Protein AF-A0A965X5H6-F1 (afdb_monomer)

Structure (mmCIF, N/CA/C/O backbone):
data_AF-A0A965X5H6-F1
#
_entry.id   AF-A0A965X5H6-F1
#
loop_
_atom_site.group_PDB
_atom_site.id
_atom_site.type_symbol
_atom_site.label_atom_id
_atom_site.label_alt_id
_atom_site.label_comp_id
_atom_site.label_asym_id
_atom_site.label_entity_id
_atom_site.label_seq_id
_atom_site.pdbx_PDB_ins_code
_atom_site.Cartn_x
_atom_site.Cartn_y
_atom_site.Cartn_z
_atom_site.occupancy
_atom_site.B_iso_or_equiv
_atom_site.auth_seq_id
_atom_site.auth_comp_id
_atom_site.auth_asym_id
_atom_site.auth_atom_id
_atom_site.pdbx_PDB_model_num
ATOM 1 N N . ARG A 1 1 ? -0.755 -7.354 14.020 1.00 75.19 1 ARG A N 1
ATOM 2 C CA . ARG A 1 1 ? 0.176 -8.403 14.521 1.00 75.19 1 ARG A CA 1
ATOM 3 C C . ARG A 1 1 ? -0.535 -9.669 15.012 1.00 75.19 1 ARG A C 1
ATOM 5 O O . ARG A 1 1 ? -0.411 -10.676 14.339 1.00 75.19 1 ARG A O 1
ATOM 12 N N . LEU A 1 2 ? -1.296 -9.655 16.114 1.00 82.50 2 LEU A N 1
ATOM 13 C CA . LEU A 1 2 ? -1.833 -10.889 16.740 1.00 82.50 2 LEU A CA 1
ATOM 14 C C . LEU A 1 2 ? -3.210 -11.359 16.226 1.00 82.50 2 LEU A C 1
ATOM 16 O O . LEU A 1 2 ? -3.741 -12.361 16.688 1.00 82.50 2 LEU A O 1
ATOM 20 N N . ILE A 1 3 ? -3.798 -10.635 15.277 1.00 83.81 3 ILE A N 1
ATOM 21 C CA . ILE A 1 3 ? -5.195 -10.818 14.859 1.00 83.81 3 ILE A CA 1
ATOM 22 C C . ILE A 1 3 ? -5.426 -12.023 13.934 1.00 83.81 3 ILE A C 1
ATOM 24 O O . ILE A 1 3 ? -6.524 -12.572 13.908 1.00 83.81 3 ILE A O 1
ATOM 28 N N . ARG A 1 4 ? -4.387 -12.487 13.221 1.00 82.44 4 ARG A N 1
ATOM 29 C CA . ARG A 1 4 ? -4.519 -13.557 12.217 1.00 82.44 4 ARG A CA 1
ATOM 30 C C . ARG A 1 4 ? -4.977 -14.881 12.834 1.00 82.44 4 ARG A C 1
ATOM 32 O O . ARG A 1 4 ? -5.874 -15.518 12.300 1.00 82.44 4 ARG A O 1
ATOM 39 N N . SER A 1 5 ? -4.415 -15.267 13.981 1.00 84.38 5 SER A N 1
ATOM 40 C CA . SER A 1 5 ? -4.806 -16.491 14.702 1.00 84.38 5 SER A CA 1
ATOM 41 C C . SER A 1 5 ? -6.191 -16.405 15.349 1.00 84.38 5 SER A C 1
ATOM 43 O O . SER A 1 5 ? -6.718 -17.414 15.805 1.00 84.38 5 SER A O 1
ATOM 45 N N . LYS A 1 6 ? -6.783 -15.207 15.396 1.00 88.25 6 LYS A N 1
ATOM 46 C CA . LYS A 1 6 ? -8.136 -14.957 15.901 1.00 88.25 6 LYS A CA 1
ATOM 47 C C . LYS A 1 6 ? -9.171 -14.831 14.781 1.00 88.25 6 LYS A C 1
ATOM 49 O O . LYS A 1 6 ? -10.319 -14.528 15.072 1.00 88.25 6 LYS A O 1
ATOM 54 N N . GLY A 1 7 ? -8.773 -15.037 13.521 1.00 86.69 7 GLY A N 1
ATOM 55 C CA . GLY A 1 7 ? -9.670 -14.911 12.370 1.00 86.69 7 GLY A CA 1
ATOM 56 C C . GLY A 1 7 ? -10.119 -13.475 12.091 1.00 86.69 7 GLY A C 1
ATOM 57 O O . GLY A 1 7 ? -11.127 -13.271 11.426 1.00 86.69 7 GLY A O 1
ATOM 58 N N . VAL A 1 8 ? -9.394 -12.473 12.597 1.00 88.50 8 VAL A N 1
ATOM 59 C CA . VAL A 1 8 ? -9.746 -11.058 12.425 1.00 88.50 8 VAL A CA 1
ATOM 60 C C . VAL A 1 8 ? -8.920 -10.453 11.289 1.00 88.50 8 VAL A C 1
ATOM 62 O O . VAL A 1 8 ? -7.686 -10.497 11.312 1.00 88.50 8 VAL A O 1
ATOM 65 N N . GLY A 1 9 ? -9.612 -9.873 10.306 1.00 88.88 9 GLY A N 1
ATOM 66 C CA . GLY A 1 9 ? -9.035 -9.118 9.193 1.00 88.88 9 GLY A CA 1
ATOM 67 C C . GLY A 1 9 ? -9.189 -7.610 9.390 1.00 88.88 9 GLY A C 1
ATOM 68 O O . GLY A 1 9 ? -10.187 -7.150 9.936 1.00 88.88 9 GLY A O 1
ATOM 69 N N . VAL A 1 10 ? -8.194 -6.840 8.946 1.00 89.50 10 VAL A N 1
ATOM 70 C CA . VAL A 1 10 ? -8.230 -5.370 8.957 1.00 89.50 10 VAL A CA 1
ATOM 71 C C . VAL A 1 10 ? -7.917 -4.874 7.554 1.00 89.50 10 VAL A C 1
ATOM 73 O O . VAL A 1 10 ? -6.954 -5.331 6.937 1.00 89.50 10 VAL A O 1
ATOM 76 N N . TYR A 1 11 ? -8.725 -3.932 7.076 1.00 92.06 11 TYR A N 1
ATOM 77 C CA . TYR A 1 11 ? -8.609 -3.329 5.755 1.00 92.06 11 TYR A CA 1
ATOM 78 C C . TYR A 1 11 ? -8.383 -1.831 5.925 1.00 92.06 11 TYR A C 1
ATOM 80 O O . TYR A 1 11 ? -9.153 -1.163 6.612 1.00 92.06 11 TYR A O 1
ATOM 88 N N . PHE A 1 12 ? -7.327 -1.315 5.304 1.00 92.12 12 PHE A N 1
ATOM 89 C CA . PHE A 1 12 ? -7.058 0.117 5.247 1.00 92.12 12 PHE A CA 1
ATOM 90 C C . PHE A 1 12 ? -7.406 0.619 3.852 1.00 92.12 12 PHE A C 1
ATOM 92 O O . PHE A 1 12 ? -6.905 0.087 2.862 1.00 92.12 12 PHE A O 1
ATOM 99 N N . ILE A 1 13 ? -8.272 1.627 3.790 1.00 92.56 13 ILE A N 1
ATOM 100 C CA . ILE A 1 13 ? -8.726 2.246 2.546 1.00 92.56 13 ILE A CA 1
ATOM 101 C C . ILE A 1 13 ? -8.364 3.725 2.644 1.00 92.56 13 ILE A C 1
ATOM 103 O O . ILE A 1 13 ? -8.915 4.445 3.473 1.00 92.56 13 ILE A O 1
ATOM 107 N N . THR A 1 14 ? -7.403 4.158 1.833 1.00 90.56 14 THR A N 1
ATOM 108 C CA . THR A 1 14 ? -6.934 5.546 1.775 1.00 90.56 14 THR A CA 1
ATOM 109 C C . THR A 1 14 ? -6.621 5.938 0.331 1.00 90.56 14 THR A C 1
ATOM 111 O O . THR A 1 14 ? -6.316 5.084 -0.501 1.00 90.56 14 TH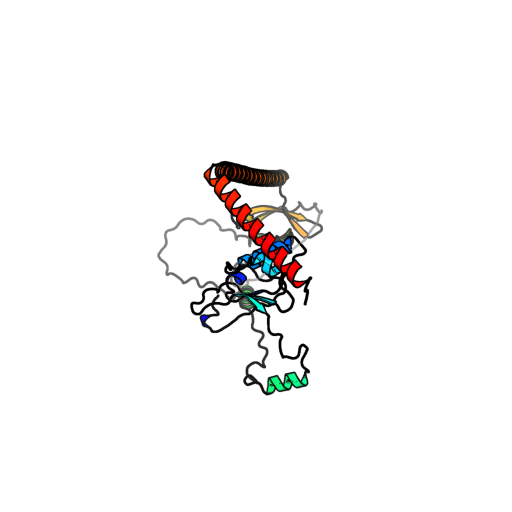R A O 1
ATOM 114 N N . GLN A 1 15 ? -6.698 7.239 0.050 1.00 86.69 15 GLN A N 1
ATOM 115 C CA . GLN A 1 15 ? -6.225 7.842 -1.193 1.00 86.69 15 GLN A CA 1
ATOM 116 C C . GLN A 1 15 ? -4.706 8.052 -1.201 1.00 86.69 15 GLN A C 1
ATOM 118 O O . GLN A 1 15 ? -4.100 8.067 -2.271 1.00 86.69 15 GLN A O 1
ATOM 123 N N . ASN A 1 16 ? -4.083 8.213 -0.028 1.00 83.44 16 ASN A N 1
ATOM 124 C CA . ASN A 1 16 ? -2.657 8.479 0.096 1.00 83.44 16 ASN A CA 1
ATOM 125 C C . ASN A 1 16 ? -1.957 7.339 0.854 1.00 83.44 16 ASN A C 1
ATOM 127 O O . ASN A 1 16 ? -2.228 7.131 2.039 1.00 83.44 16 ASN A O 1
ATOM 131 N N . PRO A 1 17 ? -1.006 6.620 0.230 1.00 78.81 17 PRO A N 1
ATOM 132 C CA . PRO A 1 17 ? -0.275 5.553 0.913 1.00 78.81 17 PRO A CA 1
ATOM 133 C C . PRO A 1 17 ? 0.532 6.047 2.126 1.00 78.81 17 PRO A C 1
ATOM 135 O O . PRO A 1 17 ? 0.837 5.245 3.006 1.00 78.81 17 PRO A O 1
ATOM 138 N N . ALA A 1 18 ? 0.855 7.344 2.205 1.00 82.00 18 ALA A N 1
ATOM 139 C CA . ALA A 1 18 ? 1.563 7.933 3.343 1.00 82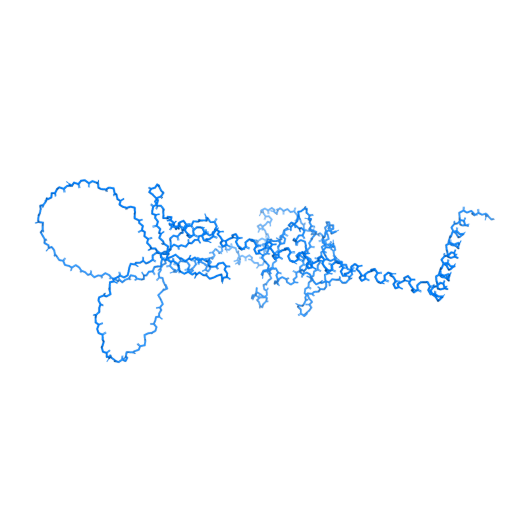.00 18 ALA A CA 1
ATOM 140 C C . ALA A 1 18 ? 0.718 8.014 4.629 1.00 82.00 18 ALA A C 1
ATOM 142 O O . ALA A 1 18 ? 1.288 8.151 5.711 1.00 82.00 18 ALA A O 1
ATOM 143 N N . ASP A 1 19 ? -0.610 7.882 4.539 1.00 86.88 19 ASP A N 1
ATOM 144 C CA . ASP A 1 19 ? -1.496 7.902 5.711 1.00 86.88 19 ASP A CA 1
ATOM 145 C C . ASP A 1 19 ? -1.318 6.657 6.592 1.00 86.88 19 ASP A C 1
ATOM 147 O O . ASP A 1 19 ? -1.697 6.646 7.764 1.00 86.88 19 ASP A O 1
ATOM 151 N N . ILE A 1 20 ? -0.744 5.585 6.037 1.00 87.19 20 ILE A N 1
ATOM 152 C CA . ILE A 1 20 ? -0.503 4.334 6.748 1.00 87.19 20 ILE A CA 1
ATOM 153 C C . ILE A 1 20 ? 0.970 4.291 7.175 1.00 87.19 20 ILE A C 1
ATOM 155 O O . ILE A 1 20 ? 1.859 4.223 6.322 1.00 87.19 20 ILE A O 1
ATOM 159 N N . PRO A 1 21 ? 1.267 4.239 8.487 1.00 87.19 21 PRO A N 1
ATOM 160 C CA . PRO A 1 21 ? 2.634 4.096 8.971 1.00 87.19 21 PRO A CA 1
ATOM 161 C C . PRO A 1 21 ? 3.336 2.873 8.369 1.00 87.19 21 PRO A C 1
ATOM 163 O O . PRO A 1 21 ? 2.764 1.781 8.310 1.00 87.19 21 PRO A O 1
ATOM 166 N N . MET A 1 22 ? 4.617 3.013 8.009 1.00 82.94 22 MET A N 1
ATOM 167 C CA . MET A 1 22 ? 5.413 1.928 7.408 1.00 82.94 22 MET A CA 1
ATOM 168 C C . MET A 1 22 ? 5.412 0.640 8.245 1.00 82.94 22 MET A C 1
ATOM 170 O O . MET A 1 22 ? 5.399 -0.463 7.700 1.00 82.94 22 MET A O 1
ATOM 174 N N . THR A 1 23 ? 5.378 0.765 9.575 1.00 87.38 23 THR A N 1
ATOM 175 C CA . THR A 1 23 ? 5.335 -0.373 10.508 1.00 87.38 23 THR A CA 1
ATOM 176 C C . THR A 1 23 ? 4.059 -1.204 10.392 1.00 87.38 23 THR A C 1
ATOM 178 O O . THR A 1 23 ? 4.085 -2.385 10.745 1.00 87.38 23 THR A O 1
ATOM 181 N N . ILE A 1 24 ? 2.966 -0.602 9.912 1.00 88.69 24 ILE A N 1
ATOM 182 C CA . ILE A 1 24 ? 1.688 -1.254 9.616 1.00 88.69 24 ILE A CA 1
ATOM 183 C C . ILE A 1 24 ? 1.679 -1.715 8.160 1.00 88.69 24 ILE A C 1
ATOM 185 O O . ILE A 1 24 ? 1.356 -2.871 7.901 1.00 88.69 24 ILE A O 1
ATOM 189 N N . LEU A 1 25 ? 2.100 -0.859 7.224 1.00 83.69 25 LEU A N 1
ATOM 190 C CA . LEU A 1 25 ? 2.113 -1.150 5.787 1.00 83.69 25 LEU A CA 1
ATOM 191 C C . LEU A 1 25 ? 2.968 -2.382 5.441 1.00 83.69 25 LEU A C 1
ATOM 193 O O . LEU A 1 25 ? 2.583 -3.191 4.594 1.00 83.69 25 LEU A O 1
ATOM 197 N N . GLY A 1 26 ? 4.077 -2.586 6.158 1.00 82.62 26 GLY A N 1
ATOM 198 C CA . GLY A 1 26 ? 4.909 -3.788 6.054 1.00 82.62 26 GLY A CA 1
ATOM 199 C C . GLY A 1 26 ? 4.239 -5.080 6.545 1.00 82.62 26 GLY A C 1
ATOM 200 O O . GLY A 1 26 ? 4.749 -6.162 6.283 1.00 82.62 26 GLY A O 1
ATOM 201 N N . GLN A 1 27 ? 3.101 -4.998 7.242 1.00 86.06 27 GLN A N 1
ATOM 202 C CA . GLN A 1 27 ? 2.331 -6.166 7.703 1.00 86.06 27 GLN A CA 1
ATOM 203 C C . GLN A 1 27 ? 1.152 -6.508 6.798 1.00 86.06 27 GLN A C 1
ATOM 205 O O . GLN A 1 27 ? 0.528 -7.555 6.977 1.00 86.06 27 GLN A O 1
ATOM 210 N N . LEU A 1 28 ? 0.813 -5.619 5.865 1.00 87.12 28 LEU A N 1
ATOM 211 C CA . LEU A 1 28 ? -0.282 -5.823 4.929 1.00 87.12 28 LEU A CA 1
ATOM 212 C C . LEU A 1 28 ? 0.214 -6.720 3.795 1.00 87.12 28 LEU A C 1
ATOM 214 O O . LEU A 1 28 ? 0.924 -6.267 2.900 1.00 87.12 28 LEU A O 1
ATOM 218 N N . GLY A 1 29 ? -0.132 -8.006 3.871 1.00 84.88 29 GLY A N 1
ATOM 219 C CA . GLY A 1 29 ? 0.253 -8.997 2.862 1.00 84.88 29 GLY A CA 1
ATOM 220 C C . GLY A 1 29 ? -0.578 -8.928 1.578 1.00 84.88 29 GLY A C 1
ATOM 221 O O . GLY A 1 29 ? -0.073 -9.226 0.502 1.00 84.88 29 GLY A O 1
ATOM 222 N N . ASN A 1 30 ? -1.834 -8.498 1.694 1.00 91.69 30 ASN A N 1
ATOM 223 C CA . ASN A 1 30 ? -2.747 -8.306 0.573 1.00 91.69 30 ASN A CA 1
ATOM 224 C C . ASN A 1 30 ? -2.793 -6.827 0.204 1.00 91.69 30 ASN A C 1
ATOM 226 O O . ASN A 1 30 ? -2.991 -5.984 1.083 1.00 91.69 30 ASN A O 1
ATOM 230 N N . ARG A 1 31 ? -2.630 -6.513 -1.082 1.00 91.94 31 ARG A N 1
ATOM 231 C CA . ARG A 1 31 ? -2.606 -5.136 -1.574 1.00 91.94 31 ARG A CA 1
ATOM 232 C C . ARG A 1 31 ? -3.369 -4.987 -2.878 1.00 91.94 31 ARG A C 1
ATOM 234 O O . ARG A 1 31 ? -3.222 -5.794 -3.794 1.00 91.94 31 ARG A O 1
ATOM 241 N N . VAL A 1 32 ? -4.130 -3.901 -2.939 1.00 94.12 32 VAL A N 1
ATOM 242 C CA . VAL A 1 32 ? -4.827 -3.414 -4.128 1.00 94.12 32 VAL A CA 1
ATOM 243 C C . VAL A 1 32 ? -4.474 -1.939 -4.256 1.00 94.12 32 VAL A C 1
ATOM 245 O O . VAL A 1 32 ? -4.899 -1.128 -3.438 1.00 94.12 32 VAL A O 1
ATOM 248 N N . GLN A 1 33 ? -3.639 -1.607 -5.236 1.00 93.44 33 GLN A N 1
ATOM 249 C CA . GLN A 1 33 ? -3.180 -0.247 -5.483 1.00 93.44 33 GLN A CA 1
ATOM 250 C C . GLN A 1 33 ? -3.828 0.278 -6.755 1.00 93.44 33 GLN A C 1
ATOM 252 O O . GLN A 1 33 ? -3.526 -0.175 -7.858 1.00 93.44 33 GLN A O 1
ATOM 257 N N . HIS A 1 34 ? -4.707 1.257 -6.591 1.00 93.81 34 HIS A N 1
ATOM 258 C CA . HIS A 1 34 ? -5.233 2.025 -7.709 1.00 93.81 34 HIS A CA 1
ATOM 259 C C . HIS A 1 34 ? -4.215 3.048 -8.208 1.00 93.81 34 HIS A C 1
ATOM 261 O O . HIS A 1 34 ? -3.163 3.269 -7.600 1.00 93.81 34 HIS A O 1
ATOM 267 N N . ALA A 1 35 ? -4.557 3.679 -9.326 1.00 92.06 35 ALA A N 1
ATOM 268 C CA . ALA A 1 35 ? -3.777 4.741 -9.927 1.00 92.06 35 ALA A CA 1
ATOM 269 C C . ALA A 1 35 ? -3.396 5.831 -8.912 1.00 92.06 35 ALA A C 1
ATOM 271 O O . ALA A 1 35 ? -4.264 6.422 -8.269 1.00 92.06 35 ALA A O 1
ATOM 272 N N . LEU A 1 36 ? -2.100 6.131 -8.822 1.00 89.75 36 LEU A N 1
ATOM 273 C CA . LEU A 1 36 ? -1.594 7.291 -8.094 1.00 89.75 36 LEU A CA 1
ATOM 274 C C . LEU A 1 36 ? -1.163 8.349 -9.102 1.00 89.75 36 LEU A C 1
ATOM 276 O O . LEU A 1 36 ? -0.486 8.058 -10.090 1.00 89.75 36 LEU A O 1
ATOM 280 N N . ARG A 1 37 ? -1.568 9.592 -8.855 1.00 87.56 37 ARG A N 1
ATOM 281 C CA . ARG A 1 37 ? -1.170 10.734 -9.675 1.00 87.56 37 ARG A CA 1
ATOM 282 C C . ARG A 1 37 ? -0.044 11.463 -8.963 1.00 87.56 37 ARG A C 1
ATOM 284 O O . ARG A 1 37 ? -0.241 11.967 -7.864 1.00 87.56 37 ARG A O 1
ATOM 291 N N . ALA A 1 38 ? 1.127 11.491 -9.589 1.00 86.31 38 ALA A N 1
ATOM 292 C CA . ALA A 1 38 ? 2.290 12.168 -9.044 1.00 86.31 38 ALA A CA 1
ATOM 293 C C . ALA A 1 38 ? 2.474 13.536 -9.703 1.00 86.31 38 ALA A C 1
ATOM 295 O O . ALA A 1 38 ? 2.957 13.618 -10.831 1.00 86.31 38 ALA A O 1
ATOM 296 N N . TYR A 1 39 ? 2.096 14.604 -8.998 1.00 86.19 39 TYR A N 1
ATOM 297 C CA . TYR A 1 39 ? 2.280 15.983 -9.469 1.00 86.19 39 TYR A CA 1
ATOM 298 C C . TYR A 1 39 ? 3.448 16.674 -8.766 1.00 86.19 39 TYR A C 1
ATOM 300 O O . TYR A 1 39 ? 4.091 17.550 -9.341 1.00 86.19 39 TYR A O 1
ATOM 308 N N . THR A 1 40 ? 3.749 16.262 -7.534 1.00 89.81 40 THR A N 1
ATOM 309 C CA . THR A 1 40 ? 4.835 16.819 -6.727 1.00 89.81 40 THR A CA 1
ATOM 310 C C . THR A 1 40 ? 5.986 15.819 -6.550 1.00 89.81 40 THR A C 1
ATOM 312 O O . THR A 1 40 ? 5.795 14.607 -6.683 1.00 89.81 40 THR A O 1
ATOM 315 N N . PRO A 1 41 ? 7.199 16.281 -6.185 1.00 88.88 41 PRO A N 1
ATOM 316 C CA . PRO A 1 41 ? 8.305 15.385 -5.840 1.00 88.88 41 PRO A CA 1
ATOM 317 C C . PRO A 1 41 ? 7.995 14.458 -4.656 1.00 88.88 41 PRO A C 1
ATOM 319 O O . PRO A 1 41 ? 8.571 13.376 -4.548 1.00 88.88 41 PRO A O 1
ATOM 322 N N . LEU A 1 42 ? 7.106 14.879 -3.749 1.00 86.62 42 LEU A N 1
ATOM 323 C CA . LEU A 1 42 ? 6.660 14.051 -2.633 1.00 86.62 42 LEU A CA 1
ATOM 324 C C . LEU A 1 42 ? 5.787 12.899 -3.138 1.00 86.62 42 LEU A C 1
ATOM 326 O O . LEU A 1 42 ? 6.015 11.756 -2.747 1.00 86.62 42 LEU A O 1
ATOM 330 N N . ASP A 1 43 ? 4.877 13.172 -4.072 1.00 87.56 43 ASP A N 1
ATOM 331 C CA . ASP A 1 43 ? 4.029 12.140 -4.674 1.00 87.56 43 ASP A CA 1
ATOM 332 C C . ASP A 1 43 ? 4.852 11.139 -5.489 1.00 87.56 43 ASP A C 1
ATOM 334 O O . ASP A 1 43 ? 4.604 9.941 -5.424 1.00 87.56 43 ASP A O 1
ATOM 338 N N . GLN A 1 44 ? 5.879 11.600 -6.212 1.00 89.19 44 GLN A N 1
ATOM 339 C CA . GLN A 1 44 ? 6.795 10.706 -6.934 1.00 89.19 44 GLN A CA 1
ATOM 340 C C . GLN A 1 44 ? 7.504 9.741 -5.977 1.00 89.19 44 GLN A C 1
ATOM 342 O O . GLN A 1 44 ? 7.593 8.542 -6.242 1.00 89.19 44 GLN A O 1
ATOM 347 N N . LYS A 1 45 ? 7.956 10.237 -4.817 1.00 88.44 45 LYS A N 1
ATOM 348 C CA . LYS A 1 45 ? 8.515 9.377 -3.766 1.00 88.44 45 LYS A CA 1
ATOM 349 C C . LYS A 1 45 ? 7.470 8.403 -3.228 1.00 88.44 45 LYS A C 1
ATOM 351 O O . LYS A 1 45 ? 7.800 7.241 -3.019 1.00 88.44 45 LYS A O 1
ATOM 356 N N . ALA A 1 46 ? 6.231 8.847 -3.029 1.00 86.06 46 ALA A N 1
ATOM 357 C CA . ALA A 1 46 ? 5.148 7.990 -2.559 1.00 86.06 46 ALA A CA 1
ATOM 358 C C . ALA A 1 46 ? 4.833 6.862 -3.558 1.00 86.06 46 ALA A C 1
ATOM 360 O O . ALA A 1 46 ? 4.718 5.709 -3.147 1.00 86.06 46 ALA A O 1
ATOM 361 N N . VAL A 1 47 ? 4.782 7.166 -4.860 1.00 89.62 47 VAL A N 1
ATOM 362 C CA . VAL A 1 47 ? 4.620 6.170 -5.934 1.00 89.62 47 VAL A CA 1
ATOM 363 C C . VAL A 1 47 ? 5.754 5.152 -5.902 1.00 89.62 47 VAL A C 1
ATOM 365 O O . VAL A 1 47 ? 5.495 3.950 -5.894 1.00 89.62 47 VAL A O 1
ATOM 368 N N . LYS A 1 48 ? 7.001 5.617 -5.803 1.00 89.56 48 LYS A N 1
ATOM 369 C CA . LYS A 1 48 ? 8.174 4.742 -5.733 1.00 89.56 48 LYS A CA 1
ATOM 370 C C . LYS A 1 48 ? 8.153 3.829 -4.509 1.00 89.56 48 LYS A C 1
ATOM 372 O O . LYS A 1 48 ? 8.394 2.630 -4.625 1.00 89.56 48 LYS A O 1
ATOM 377 N N . VAL A 1 49 ? 7.831 4.374 -3.337 1.00 87.56 49 VAL A N 1
ATOM 378 C CA . VAL A 1 49 ? 7.702 3.589 -2.101 1.00 87.56 49 VAL A CA 1
ATOM 379 C C . VAL A 1 49 ? 6.584 2.557 -2.240 1.00 87.56 49 VAL A C 1
ATOM 381 O O . VAL A 1 49 ? 6.797 1.394 -1.909 1.00 87.56 49 VAL A O 1
ATOM 384 N N . ALA A 1 50 ? 5.423 2.939 -2.779 1.00 87.44 50 ALA A N 1
ATOM 385 C CA . ALA A 1 50 ? 4.317 2.015 -3.015 1.00 87.44 50 ALA A CA 1
ATOM 386 C C . ALA A 1 50 ? 4.721 0.882 -3.975 1.00 87.44 50 ALA A C 1
ATOM 388 O O . ALA A 1 50 ? 4.496 -0.288 -3.660 1.00 87.44 50 ALA A O 1
ATOM 389 N N . ALA A 1 51 ? 5.387 1.208 -5.087 1.00 89.94 51 ALA A N 1
ATOM 390 C CA . ALA A 1 51 ? 5.887 0.242 -6.065 1.00 89.94 51 ALA A CA 1
ATOM 391 C C . ALA A 1 51 ? 6.857 -0.770 -5.440 1.00 89.94 51 ALA A C 1
ATOM 393 O O . ALA A 1 51 ? 6.693 -1.974 -5.618 1.00 89.94 51 ALA A O 1
ATOM 394 N N . GLN A 1 52 ? 7.815 -0.297 -4.639 1.00 88.69 52 GLN A N 1
ATOM 395 C CA . GLN A 1 52 ? 8.813 -1.140 -3.967 1.00 88.69 52 GLN A CA 1
ATOM 396 C C . GLN A 1 52 ? 8.217 -2.112 -2.952 1.00 88.69 52 GLN A C 1
ATOM 398 O O . GLN A 1 52 ? 8.867 -3.081 -2.562 1.00 88.69 52 GLN A O 1
ATOM 403 N N . THR A 1 53 ? 6.991 -1.864 -2.496 1.00 86.50 53 THR A N 1
ATOM 404 C CA . THR A 1 53 ? 6.342 -2.775 -1.559 1.00 86.50 53 THR A CA 1
ATOM 405 C C . THR A 1 53 ? 5.840 -4.041 -2.255 1.00 86.50 53 THR A C 1
ATOM 407 O O . THR A 1 53 ? 5.689 -5.075 -1.600 1.00 86.50 53 THR A O 1
ATOM 410 N N . PHE A 1 54 ? 5.593 -3.992 -3.565 1.00 89.56 54 PHE A N 1
ATOM 411 C CA . PHE A 1 54 ? 5.139 -5.137 -4.341 1.00 89.56 54 PHE A CA 1
ATOM 412 C C . PHE A 1 54 ? 6.269 -6.114 -4.650 1.00 89.56 54 PHE A C 1
ATOM 414 O O . PHE A 1 54 ? 7.435 -5.750 -4.798 1.00 89.56 54 PHE A O 1
ATOM 421 N N . ARG A 1 55 ? 5.903 -7.386 -4.819 1.00 89.81 55 ARG A N 1
ATOM 422 C CA . ARG A 1 55 ? 6.813 -8.360 -5.409 1.00 89.81 55 ARG A CA 1
ATOM 423 C C . ARG A 1 55 ? 6.978 -8.039 -6.893 1.00 89.81 55 ARG A C 1
ATOM 425 O O . ARG A 1 55 ? 5.988 -8.038 -7.623 1.00 89.81 55 ARG A O 1
ATOM 432 N N . ALA A 1 56 ? 8.219 -7.804 -7.311 1.00 90.38 56 ALA A N 1
ATOM 433 C CA . ALA A 1 56 ? 8.558 -7.428 -8.679 1.00 90.38 56 ALA A CA 1
ATOM 434 C C . ALA A 1 56 ? 7.993 -8.413 -9.715 1.00 90.38 56 ALA A C 1
ATOM 436 O O . ALA A 1 56 ? 8.044 -9.633 -9.522 1.00 90.38 56 ALA A O 1
ATOM 437 N N . ASN A 1 57 ? 7.485 -7.869 -10.820 1.00 92.38 57 ASN A N 1
ATOM 438 C CA . ASN A 1 57 ? 7.026 -8.632 -11.972 1.00 92.38 57 ASN A CA 1
ATOM 439 C C . ASN A 1 57 ? 8.028 -8.465 -13.129 1.00 92.38 57 ASN A C 1
ATOM 441 O O . ASN A 1 57 ? 8.317 -7.334 -13.502 1.00 92.38 57 ASN A O 1
ATOM 445 N N . PRO A 1 58 ? 8.558 -9.549 -13.725 1.00 91.62 58 PRO A N 1
ATOM 446 C CA . PRO A 1 58 ? 9.460 -9.440 -14.874 1.00 91.62 58 PRO A CA 1
ATOM 447 C C . PRO A 1 58 ? 8.784 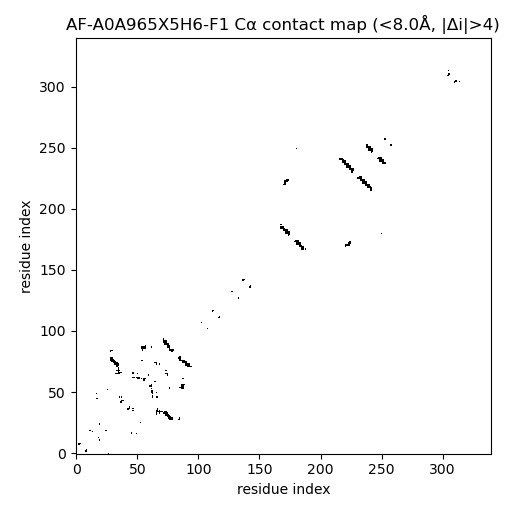-8.917 -16.154 1.00 91.62 58 PRO A C 1
ATOM 449 O O . PRO A 1 58 ? 9.479 -8.514 -17.080 1.00 91.62 58 PRO A O 1
ATOM 452 N N . ALA A 1 59 ? 7.451 -8.944 -16.239 1.00 92.56 59 ALA A N 1
ATOM 453 C CA . ALA A 1 59 ? 6.710 -8.529 -17.427 1.00 92.56 59 ALA A CA 1
ATOM 454 C C . ALA A 1 59 ? 6.539 -7.006 -17.553 1.00 92.56 59 ALA A C 1
ATOM 456 O O . ALA A 1 59 ? 6.294 -6.525 -18.658 1.00 92.56 59 ALA A O 1
ATOM 457 N N . PHE A 1 60 ? 6.624 -6.250 -16.453 1.00 93.88 60 PHE A N 1
ATOM 458 C CA . PHE A 1 60 ? 6.463 -4.794 -16.468 1.00 93.88 60 PHE A CA 1
ATOM 459 C C . PHE A 1 60 ? 7.085 -4.128 -15.238 1.00 93.88 60 PHE A C 1
ATOM 461 O O . PHE A 1 60 ? 7.149 -4.720 -14.159 1.00 93.88 60 PHE A O 1
ATOM 468 N N . ASP A 1 61 ? 7.468 -2.859 -15.383 1.00 93.94 61 ASP A N 1
ATOM 469 C CA . ASP A 1 61 ? 7.906 -2.046 -14.253 1.00 93.94 61 ASP A CA 1
ATOM 470 C C . ASP A 1 61 ? 6.710 -1.582 -13.406 1.00 93.94 61 ASP A C 1
ATOM 472 O O . ASP A 1 61 ? 5.726 -1.037 -13.909 1.00 93.94 61 ASP A O 1
ATOM 476 N N . THR A 1 62 ? 6.781 -1.833 -12.099 1.00 93.81 62 THR A N 1
ATOM 477 C CA . THR A 1 62 ? 5.673 -1.550 -11.174 1.00 93.81 62 THR A CA 1
ATOM 478 C C . THR A 1 62 ? 5.503 -0.049 -10.930 1.00 93.81 62 THR A C 1
ATOM 480 O O . THR A 1 62 ? 4.373 0.411 -10.790 1.00 93.81 62 THR A O 1
ATOM 483 N N . GLU A 1 63 ? 6.594 0.720 -10.892 1.00 92.94 63 GLU A N 1
ATOM 484 C CA . GLU A 1 63 ? 6.564 2.169 -10.663 1.00 92.94 63 GLU A CA 1
ATOM 485 C C . GLU A 1 63 ? 5.903 2.876 -11.851 1.00 92.94 63 GLU A C 1
ATOM 487 O O . GLU A 1 63 ? 4.953 3.644 -11.670 1.00 92.94 63 GLU A O 1
ATOM 492 N N . GLU A 1 64 ? 6.316 2.528 -13.071 1.00 92.75 64 GLU A N 1
ATOM 493 C CA . GLU A 1 64 ? 5.694 3.017 -14.299 1.00 92.75 64 GLU A CA 1
ATOM 494 C C . GLU A 1 64 ? 4.227 2.589 -14.389 1.00 92.75 64 GLU A C 1
ATOM 496 O O . GLU A 1 64 ? 3.352 3.424 -14.643 1.00 92.75 64 GLU A O 1
ATOM 501 N N . ALA A 1 65 ? 3.928 1.315 -14.112 1.00 93.81 65 ALA A N 1
ATOM 502 C CA . ALA A 1 65 ? 2.569 0.795 -14.198 1.00 93.81 65 ALA A CA 1
ATOM 503 C C . ALA A 1 65 ? 1.595 1.558 -13.290 1.00 93.81 65 ALA A C 1
ATOM 505 O O . ALA A 1 65 ? 0.516 1.912 -13.760 1.00 93.81 65 ALA A O 1
ATOM 506 N N . ILE A 1 66 ? 1.971 1.877 -12.040 1.00 93.19 66 ILE A N 1
ATOM 507 C CA . ILE A 1 66 ? 1.116 2.634 -11.101 1.00 93.19 66 ILE A CA 1
ATOM 508 C C . ILE A 1 66 ? 0.673 3.974 -11.698 1.00 93.19 66 ILE A C 1
ATOM 510 O O . ILE A 1 66 ? -0.489 4.362 -11.550 1.00 93.19 66 ILE A O 1
ATOM 514 N N . THR A 1 67 ? 1.579 4.680 -12.379 1.00 91.56 67 THR A N 1
ATOM 515 C CA . THR A 1 67 ? 1.274 5.992 -12.971 1.00 91.56 67 THR A CA 1
ATOM 516 C C . THR A 1 67 ? 0.373 5.889 -14.202 1.00 91.56 67 THR A C 1
ATOM 518 O O . THR A 1 67 ? -0.462 6.766 -14.432 1.00 91.56 67 THR A O 1
ATOM 521 N N . GLN A 1 68 ? 0.497 4.794 -14.958 1.00 92.88 68 GLN A N 1
ATOM 522 C CA . GLN A 1 68 ? -0.224 4.542 -16.208 1.00 92.88 68 GLN A CA 1
ATOM 523 C C . GLN A 1 68 ? -1.601 3.891 -16.013 1.00 92.88 68 GLN A C 1
ATOM 525 O O . GLN A 1 68 ? -2.350 3.747 -16.984 1.00 92.88 68 GLN A O 1
ATOM 530 N N . LEU A 1 69 ? -1.948 3.480 -14.789 1.00 94.75 69 LEU A N 1
ATOM 531 C CA . LEU A 1 69 ? -3.266 2.923 -14.488 1.00 94.75 69 LEU A CA 1
ATOM 532 C C . LEU A 1 69 ? -4.384 3.930 -14.805 1.00 94.75 69 LEU A C 1
ATOM 534 O O . LEU A 1 69 ? -4.338 5.116 -14.432 1.00 94.75 69 LEU A O 1
ATOM 538 N N . GLN A 1 70 ? -5.423 3.418 -15.455 1.00 92.62 70 GLN A N 1
ATOM 539 C CA . GLN A 1 70 ? -6.663 4.126 -15.735 1.00 92.62 70 GLN A CA 1
ATOM 540 C C . GLN A 1 70 ? -7.698 3.899 -14.626 1.00 92.62 70 GLN A C 1
ATOM 542 O O . GLN A 1 70 ? -7.527 3.082 -13.718 1.00 92.62 70 GLN A O 1
ATOM 547 N N . THR A 1 71 ? -8.788 4.663 -14.678 1.00 90.88 71 THR A N 1
ATOM 548 C CA . THR A 1 71 ? -9.920 4.485 -13.765 1.00 90.88 71 THR A CA 1
ATOM 549 C C . THR A 1 71 ? -10.492 3.078 -13.913 1.00 90.88 71 THR A C 1
ATOM 551 O O . THR A 1 71 ? -10.747 2.624 -15.024 1.00 90.88 71 THR A O 1
ATOM 554 N N . GLY A 1 72 ? -10.706 2.397 -12.787 1.00 90.44 72 GLY A N 1
ATOM 555 C CA . GLY A 1 72 ? -11.172 1.011 -12.777 1.00 90.44 72 GLY A CA 1
ATOM 556 C C . GLY A 1 72 ? -10.056 -0.023 -12.920 1.00 90.44 72 GLY A C 1
ATOM 557 O O . GLY A 1 72 ? -10.342 -1.212 -12.885 1.00 90.44 72 GLY A O 1
ATOM 558 N N . GLU A 1 73 ? -8.791 0.382 -13.021 1.00 95.06 73 GLU A N 1
ATOM 559 C CA . GLU A 1 73 ? -7.654 -0.537 -12.976 1.00 95.06 73 GLU A CA 1
ATOM 560 C C . GLU A 1 73 ? -6.910 -0.456 -11.638 1.00 95.06 73 GLU A C 1
ATOM 562 O O . GLU A 1 73 ? -6.940 0.561 -10.932 1.00 95.06 73 GLU A O 1
ATOM 567 N N . ALA A 1 74 ? -6.231 -1.547 -11.292 1.00 95.81 74 ALA A N 1
ATOM 568 C CA . ALA A 1 74 ? -5.389 -1.639 -10.111 1.00 95.81 74 ALA A CA 1
ATOM 569 C C . ALA A 1 74 ? -4.221 -2.610 -10.320 1.00 95.81 74 ALA A C 1
ATOM 571 O O . ALA A 1 74 ? -4.298 -3.560 -11.102 1.00 95.81 74 ALA A O 1
ATOM 572 N N . LEU A 1 75 ? -3.152 -2.394 -9.558 1.00 95.19 75 LEU A N 1
ATOM 573 C CA . LEU A 1 75 ? -2.141 -3.406 -9.293 1.00 95.19 75 LEU A CA 1
ATOM 574 C C . LEU A 1 75 ? -2.542 -4.217 -8.067 1.00 95.19 75 LEU A C 1
ATOM 576 O O . LEU A 1 75 ? -2.868 -3.665 -7.015 1.00 95.19 75 LEU A O 1
ATOM 580 N N . ILE A 1 76 ? -2.503 -5.535 -8.206 1.00 94.88 76 ILE A N 1
ATOM 581 C CA . ILE A 1 76 ? -2.973 -6.469 -7.193 1.00 94.88 76 ILE A CA 1
ATOM 582 C C . ILE A 1 76 ? -1.854 -7.438 -6.836 1.00 94.88 76 ILE A C 1
ATOM 584 O O . ILE A 1 76 ? -1.174 -7.983 -7.706 1.00 94.88 76 ILE A O 1
ATOM 588 N N . SER A 1 77 ? -1.686 -7.663 -5.537 1.00 93.31 77 SER A N 1
ATOM 589 C CA . SER A 1 77 ? -0.818 -8.697 -4.983 1.00 93.31 77 SER A CA 1
ATOM 590 C C . SER A 1 77 ? -1.511 -9.304 -3.775 1.00 93.31 77 SER A C 1
ATOM 592 O O . SER A 1 77 ? -1.750 -8.613 -2.783 1.00 93.31 77 SER A O 1
ATOM 594 N N . PHE A 1 78 ? -1.815 -10.594 -3.849 1.00 93.75 78 PHE A N 1
ATOM 595 C CA . PHE A 1 78 ? -2.428 -11.342 -2.756 1.00 93.75 78 PHE A CA 1
ATOM 596 C C . PHE A 1 78 ? -1.472 -12.411 -2.245 1.00 93.75 78 PHE A C 1
ATOM 598 O O . PHE A 1 78 ? -0.509 -12.775 -2.913 1.00 93.75 78 PHE A O 1
ATOM 605 N N . LEU A 1 79 ? -1.712 -12.892 -1.032 1.00 91.25 79 LEU A N 1
ATOM 606 C CA . LEU A 1 79 ? -0.952 -14.010 -0.491 1.00 91.25 79 LEU A CA 1
ATOM 607 C C . LEU A 1 79 ? -1.330 -15.317 -1.205 1.00 91.25 79 LEU A C 1
ATOM 609 O O . LEU A 1 79 ? -2.505 -15.564 -1.469 1.00 91.25 79 LEU A O 1
ATOM 613 N N . ASP A 1 80 ? -0.333 -16.152 -1.487 1.00 90.38 80 ASP A N 1
ATOM 614 C CA . ASP A 1 80 ? -0.522 -17.518 -1.968 1.00 90.38 80 ASP A CA 1
ATOM 615 C C . ASP A 1 80 ? -0.961 -18.471 -0.835 1.00 90.38 80 ASP A C 1
ATOM 617 O O . ASP A 1 80 ? -1.085 -18.082 0.331 1.00 90.38 80 ASP A O 1
ATOM 621 N N . GLU A 1 81 ? -1.173 -19.748 -1.163 1.00 88.94 81 GLU A N 1
ATOM 622 C CA . GLU A 1 81 ? -1.566 -20.789 -0.197 1.00 88.94 81 GLU A CA 1
ATOM 623 C C . GLU A 1 81 ? -0.563 -20.960 0.955 1.00 88.94 81 GLU A C 1
ATOM 625 O O . GLU A 1 81 ? -0.925 -21.384 2.054 1.00 88.94 81 GLU A O 1
ATOM 630 N N . LYS A 1 82 ? 0.704 -20.602 0.726 1.00 86.81 82 LYS A N 1
ATOM 631 C CA . LYS A 1 82 ? 1.782 -20.664 1.718 1.00 86.81 82 LYS A CA 1
ATOM 632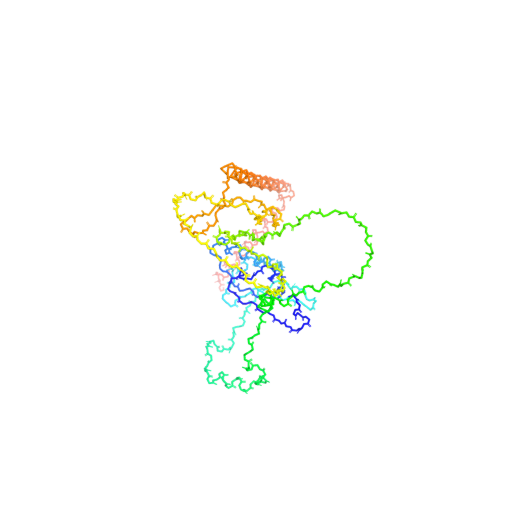 C C . LYS A 1 82 ? 1.919 -19.358 2.506 1.00 86.81 82 LYS A C 1
ATOM 634 O O . LYS A 1 82 ? 2.731 -19.282 3.426 1.00 86.81 82 LYS A O 1
ATOM 639 N N . GLY A 1 83 ? 1.106 -18.347 2.200 1.00 83.44 83 GLY A N 1
ATOM 640 C CA . GLY A 1 83 ? 1.116 -17.045 2.854 1.00 83.44 83 GLY A CA 1
ATOM 641 C C . GLY A 1 83 ? 2.207 -16.097 2.355 1.00 83.44 83 GLY A C 1
ATOM 642 O O . GLY A 1 83 ? 2.474 -15.103 3.030 1.00 83.44 83 GLY A O 1
ATOM 643 N N . ALA A 1 84 ? 2.840 -16.382 1.214 1.00 87.31 84 ALA A N 1
ATOM 644 C CA . ALA A 1 84 ? 3.814 -15.501 0.581 1.00 87.31 84 ALA A CA 1
ATOM 645 C C . ALA A 1 84 ? 3.128 -14.572 -0.440 1.00 87.31 84 ALA A C 1
ATOM 647 O O . ALA A 1 84 ? 2.205 -15.002 -1.129 1.00 87.31 84 ALA A O 1
ATOM 648 N N . PRO A 1 85 ? 3.553 -13.304 -0.584 1.00 88.00 85 PRO A N 1
ATOM 649 C CA . PRO A 1 85 ? 2.995 -12.416 -1.599 1.00 88.00 85 PRO A CA 1
ATOM 650 C C . PRO A 1 85 ? 3.209 -12.947 -3.025 1.00 88.00 85 PRO A C 1
ATOM 652 O O . PRO A 1 85 ? 4.330 -13.285 -3.432 1.00 88.00 85 PRO A O 1
ATOM 655 N N . SER A 1 86 ? 2.132 -12.987 -3.805 1.00 92.69 86 SER A N 1
ATOM 656 C CA . SER A 1 86 ? 2.172 -13.297 -5.229 1.00 92.69 86 SER A CA 1
ATOM 657 C C . SER A 1 86 ? 2.912 -12.209 -6.008 1.00 92.69 86 SER A C 1
ATOM 659 O O . SER A 1 86 ? 3.136 -11.101 -5.525 1.00 92.69 86 SER A O 1
ATOM 661 N N . VAL A 1 87 ? 3.306 -12.520 -7.243 1.00 93.81 87 VAL A N 1
ATOM 662 C CA . VAL A 1 87 ? 3.823 -11.501 -8.167 1.00 93.81 87 VAL A CA 1
ATOM 663 C C . VAL A 1 87 ? 2.714 -10.487 -8.462 1.00 93.81 87 VAL A C 1
ATOM 665 O O . VAL A 1 87 ? 1.552 -10.871 -8.630 1.00 93.81 87 VAL A O 1
ATOM 668 N N . VAL A 1 88 ? 3.062 -9.198 -8.501 1.00 95.06 88 VAL A N 1
ATOM 669 C CA . VAL A 1 88 ? 2.088 -8.135 -8.768 1.00 95.06 88 VAL A CA 1
ATOM 670 C C . VAL A 1 88 ? 1.501 -8.268 -10.168 1.00 95.06 88 VAL A C 1
ATOM 672 O O . VAL A 1 88 ? 2.221 -8.511 -11.132 1.00 95.06 88 VAL A O 1
ATOM 675 N N . THR A 1 89 ? 0.190 -8.102 -10.294 1.00 94.75 89 THR A N 1
ATOM 676 C CA . THR A 1 89 ? -0.522 -8.217 -11.573 1.00 94.75 89 THR A CA 1
ATOM 677 C C . THR A 1 89 ? -1.408 -6.998 -11.789 1.00 94.75 89 THR A C 1
ATOM 679 O O . THR A 1 89 ? -2.002 -6.490 -10.840 1.00 94.75 89 THR A O 1
ATOM 682 N N . ARG A 1 90 ? -1.505 -6.520 -13.034 1.00 95.56 90 ARG A N 1
ATOM 683 C CA . ARG A 1 90 ? -2.482 -5.496 -13.422 1.00 95.56 90 ARG A CA 1
ATOM 684 C C . ARG A 1 90 ? -3.833 -6.158 -13.655 1.00 95.56 90 ARG A C 1
ATOM 686 O O . ARG A 1 90 ? -3.916 -7.139 -14.387 1.00 95.56 90 ARG A O 1
ATOM 693 N N . ALA A 1 91 ? -4.874 -5.613 -13.048 1.00 94.62 91 ALA A N 1
ATOM 694 C CA . ALA A 1 91 ? -6.227 -6.126 -13.172 1.00 94.62 91 ALA A CA 1
ATOM 695 C C . ALA A 1 91 ? -7.237 -4.988 -13.320 1.00 94.62 91 ALA A C 1
ATOM 697 O O . ALA A 1 91 ? -7.037 -3.881 -12.813 1.00 94.62 91 ALA A O 1
ATOM 698 N N . THR A 1 92 ? -8.345 -5.293 -13.986 1.00 94.88 92 THR A N 1
ATOM 699 C CA . THR A 1 92 ? -9.528 -4.435 -14.027 1.00 94.88 92 THR A CA 1
ATOM 700 C C . THR A 1 92 ? -10.442 -4.806 -12.866 1.00 94.88 92 THR A C 1
ATOM 702 O O . THR A 1 92 ? -10.742 -5.978 -12.642 1.00 94.88 92 THR A O 1
ATOM 705 N N . ILE A 1 93 ? -10.871 -3.803 -12.111 1.00 92.75 93 ILE A N 1
ATOM 706 C CA . ILE A 1 93 ? -11.767 -3.955 -10.976 1.00 92.75 93 ILE A CA 1
ATOM 707 C C . ILE A 1 93 ? -13.202 -3.934 -11.483 1.00 92.75 93 ILE A C 1
ATOM 709 O O . ILE A 1 93 ? -13.633 -2.982 -12.134 1.00 92.75 93 ILE A O 1
ATOM 713 N N . LEU A 1 94 ? -13.946 -4.990 -11.158 1.00 90.50 94 LEU A N 1
ATOM 714 C CA . LEU A 1 94 ? -15.379 -5.032 -11.403 1.00 90.50 94 LEU A CA 1
ATOM 715 C C . LEU A 1 94 ? -16.051 -3.940 -10.550 1.00 90.50 94 LEU A C 1
ATOM 717 O O . LEU A 1 94 ? -15.897 -3.964 -9.324 1.00 90.50 94 LEU A O 1
ATOM 721 N N . PRO A 1 95 ? -16.775 -2.980 -11.156 1.00 83.94 95 PRO A N 1
ATOM 722 C CA . PRO A 1 95 ? -17.458 -1.951 -10.393 1.00 83.94 95 PRO A CA 1
ATOM 723 C C . PRO A 1 95 ? -18.524 -2.576 -9.485 1.00 83.94 95 PRO A C 1
ATOM 725 O O . PRO A 1 95 ? -19.119 -3.602 -9.838 1.00 83.94 95 PRO A O 1
ATOM 728 N N . PRO A 1 96 ? -18.787 -1.969 -8.317 1.00 82.75 96 PRO A N 1
ATOM 729 C CA . PRO A 1 96 ? -19.814 -2.464 -7.422 1.00 82.75 96 PRO A CA 1
ATOM 730 C C . PRO A 1 96 ? -21.173 -2.444 -8.126 1.00 82.75 96 PRO A C 1
ATOM 732 O O . PRO A 1 96 ? -21.578 -1.439 -8.703 1.00 82.75 96 PRO A O 1
ATOM 735 N N . GLN A 1 97 ? -21.898 -3.556 -8.031 1.00 85.31 97 GLN A N 1
ATOM 736 C CA . GLN A 1 97 ? -23.296 -3.650 -8.467 1.00 85.31 97 GLN A CA 1
ATOM 737 C C . GLN A 1 97 ? -24.270 -3.129 -7.395 1.00 85.31 97 GLN A C 1
ATOM 739 O O . GLN A 1 97 ? -25.480 -3.313 -7.497 1.00 85.31 97 GLN A O 1
ATOM 744 N N . SER A 1 98 ? -23.741 -2.504 -6.340 1.00 81.88 98 SER A N 1
ATOM 745 C CA . SER A 1 98 ? -24.515 -1.902 -5.264 1.00 81.88 98 SER A CA 1
ATOM 746 C C . SER A 1 98 ? -24.887 -0.460 -5.585 1.00 81.88 98 SER A C 1
ATOM 748 O O . SER A 1 98 ? -24.202 0.239 -6.332 1.00 81.88 98 SER A O 1
ATOM 750 N N . TYR A 1 99 ? -25.937 0.020 -4.929 1.00 80.69 99 TYR A N 1
ATOM 751 C CA . TYR A 1 99 ? -26.267 1.436 -4.925 1.00 80.69 99 TYR A CA 1
ATOM 752 C C . TYR A 1 99 ? -25.148 2.256 -4.261 1.00 80.69 99 TYR A C 1
ATOM 754 O O . TYR A 1 99 ? -24.716 1.952 -3.148 1.00 80.69 99 TYR A O 1
ATOM 762 N N . LEU A 1 100 ? -24.683 3.296 -4.955 1.00 78.12 100 LEU A N 1
ATOM 763 C CA . LEU A 1 100 ? -23.728 4.278 -4.445 1.00 78.12 100 LEU A CA 1
ATOM 764 C C . LEU A 1 100 ? -24.502 5.470 -3.878 1.00 78.12 100 LEU A C 1
ATOM 766 O O . LEU A 1 100 ? -24.898 6.375 -4.607 1.00 78.12 100 LEU A O 1
ATOM 770 N N . GLY A 1 101 ? -24.724 5.460 -2.566 1.00 84.44 101 GLY A N 1
ATOM 771 C CA . GLY A 1 101 ? -25.390 6.544 -1.853 1.00 84.44 101 GLY A CA 1
ATOM 772 C C . GLY A 1 101 ? -25.772 6.149 -0.432 1.00 84.44 101 GLY A C 1
ATOM 773 O O . GLY A 1 101 ? -25.638 4.990 -0.035 1.00 84.44 101 GLY A O 1
ATOM 774 N N . ALA A 1 102 ? -26.249 7.122 0.342 1.00 85.88 102 ALA A N 1
ATOM 775 C CA . ALA A 1 102 ? -26.826 6.833 1.647 1.00 85.88 102 ALA A CA 1
ATOM 776 C C . ALA A 1 102 ? -28.121 6.028 1.466 1.00 85.88 102 ALA A C 1
ATOM 778 O O . ALA A 1 102 ? -28.962 6.370 0.634 1.00 85.88 102 ALA A O 1
ATOM 779 N N . ILE A 1 103 ? -28.268 4.957 2.242 1.00 89.31 103 ILE A N 1
ATOM 780 C CA . ILE A 1 103 ? -29.534 4.231 2.333 1.00 89.31 103 ILE A CA 1
ATOM 781 C C . ILE A 1 103 ? -30.534 5.052 3.146 1.00 89.31 103 ILE A C 1
ATOM 783 O O . ILE A 1 103 ? -30.149 5.764 4.077 1.00 89.31 103 ILE A O 1
ATOM 787 N N . ASP A 1 104 ? -31.816 4.932 2.812 1.00 91.88 104 ASP A N 1
ATOM 788 C CA . ASP A 1 104 ? -32.870 5.578 3.586 1.00 91.88 104 ASP A CA 1
ATOM 789 C C . ASP A 1 104 ? -32.899 5.057 5.034 1.00 91.88 104 ASP A C 1
ATOM 791 O O . ASP A 1 104 ? -32.601 3.888 5.303 1.00 91.88 104 ASP A O 1
ATOM 795 N N . ALA A 1 105 ? -33.267 5.926 5.978 1.00 92.19 105 ALA A N 1
ATOM 796 C CA . ALA A 1 105 ? -33.285 5.588 7.397 1.00 92.19 105 ALA A CA 1
ATOM 797 C C . ALA A 1 105 ? -34.262 4.443 7.716 1.00 92.19 105 ALA A C 1
ATOM 799 O O . ALA A 1 105 ? -33.951 3.601 8.563 1.00 92.19 105 ALA A O 1
ATOM 800 N N . SER A 1 106 ? -35.407 4.376 7.026 1.00 93.94 106 SER A N 1
ATOM 801 C CA . SER A 1 106 ? -36.378 3.289 7.205 1.00 93.94 106 SER A CA 1
ATOM 802 C C . SER A 1 106 ? -35.804 1.956 6.727 1.00 93.94 106 SER A C 1
ATOM 804 O O . SER A 1 106 ? -35.835 0.966 7.454 1.00 93.94 106 SER A O 1
ATOM 806 N N . LEU A 1 107 ? -35.167 1.963 5.559 1.00 91.62 107 LEU A N 1
ATOM 807 C CA . LEU A 1 107 ? -34.568 0.786 4.942 1.00 91.62 107 LEU A CA 1
ATOM 808 C C . LEU A 1 107 ? -33.372 0.269 5.759 1.00 91.62 107 LEU A C 1
ATOM 810 O O . LEU A 1 107 ? -33.224 -0.934 5.971 1.00 91.62 107 LEU A O 1
ATOM 814 N N . ARG A 1 108 ? -32.563 1.185 6.310 1.00 91.88 108 ARG A N 1
ATOM 815 C CA . ARG A 1 108 ? -31.507 0.862 7.280 1.00 91.88 108 ARG A CA 1
ATOM 816 C C . ARG A 1 108 ? -32.067 0.163 8.512 1.00 91.88 108 ARG A C 1
ATOM 818 O O . ARG A 1 108 ? -31.492 -0.831 8.949 1.00 91.88 108 ARG A O 1
ATOM 825 N N . LYS A 1 109 ? -33.157 0.685 9.079 1.00 90.56 109 LYS A N 1
ATOM 826 C CA . LYS A 1 109 ? -33.797 0.102 10.262 1.00 90.56 109 LYS A CA 1
ATOM 827 C C . LYS A 1 109 ? -34.277 -1.321 9.974 1.00 90.56 109 LYS A C 1
ATOM 829 O O . LYS A 1 109 ? -33.927 -2.224 10.725 1.00 90.56 109 LYS A O 1
ATOM 834 N N . THR A 1 110 ? -34.946 -1.540 8.842 1.00 93.19 110 THR A N 1
ATOM 835 C CA . THR A 1 110 ? -35.373 -2.879 8.417 1.00 93.19 110 THR A CA 1
ATOM 836 C C . THR A 1 110 ? -34.198 -3.849 8.294 1.00 93.19 110 THR A C 1
ATOM 838 O O . THR A 1 110 ? -34.294 -4.978 8.768 1.00 93.19 110 THR A O 1
ATOM 841 N N . PHE A 1 111 ? -33.067 -3.432 7.714 1.00 91.06 111 PHE A N 1
ATOM 842 C CA . PHE A 1 111 ? -31.882 -4.295 7.634 1.00 91.06 111 PHE A CA 1
ATOM 843 C C . PHE A 1 111 ? -31.269 -4.621 8.995 1.00 91.06 111 PHE A C 1
ATOM 845 O O . PHE A 1 111 ? -30.786 -5.733 9.186 1.00 91.06 111 PHE A O 1
ATOM 852 N N . ILE A 1 112 ? -31.277 -3.676 9.938 1.00 90.25 112 ILE A N 1
ATOM 853 C CA . ILE A 1 112 ? -30.784 -3.927 11.296 1.00 90.25 112 ILE A CA 1
ATOM 854 C C . ILE A 1 112 ? -31.704 -4.927 12.005 1.00 90.25 112 ILE A C 1
ATOM 856 O O . ILE A 1 112 ? -31.211 -5.915 12.535 1.00 90.25 112 ILE A O 1
ATOM 860 N N . GLU A 1 113 ? -33.020 -4.719 11.947 1.00 90.62 113 GLU A N 1
ATOM 861 C CA . GLU A 1 113 ? -34.019 -5.565 12.618 1.00 90.62 113 GLU A CA 1
ATOM 862 C C . GLU A 1 113 ? -34.103 -6.985 12.037 1.00 90.62 113 GLU A C 1
ATOM 864 O O . GLU A 1 113 ? -34.382 -7.935 12.762 1.00 90.62 113 GLU A O 1
ATOM 869 N N . THR A 1 114 ? -33.843 -7.148 10.737 1.00 93.00 114 THR A N 1
ATOM 870 C CA . THR A 1 114 ? -33.843 -8.461 10.061 1.00 93.00 114 THR A CA 1
ATOM 871 C C . THR A 1 114 ? -32.478 -9.153 10.066 1.00 93.00 114 THR A C 1
ATOM 873 O O . THR A 1 114 ? -32.355 -10.286 9.596 1.00 93.00 114 THR A O 1
ATOM 876 N N . SER A 1 115 ? -31.442 -8.499 10.594 1.00 92.25 115 SER A N 1
ATOM 877 C CA . SER A 1 115 ? -30.096 -9.060 10.668 1.00 92.25 115 SER A CA 1
ATOM 878 C C . SER A 1 115 ? -30.036 -10.228 11.660 1.00 92.25 115 SER A C 1
ATOM 880 O O . SER A 1 115 ? -30.575 -10.119 12.762 1.00 92.25 115 SER A O 1
ATOM 882 N N . PRO A 1 116 ? -29.272 -11.299 11.371 1.00 90.81 116 PRO A N 1
ATOM 883 C CA . PRO A 1 116 ? -28.965 -12.351 12.348 1.00 90.81 116 PRO A CA 1
ATOM 884 C C . PRO A 1 116 ? -28.281 -11.840 13.626 1.00 90.81 116 PRO A C 1
ATOM 886 O O . PRO A 1 116 ? -28.189 -12.566 14.611 1.00 90.81 116 PRO A O 1
ATOM 889 N N . PHE A 1 117 ? -27.762 -10.609 13.594 1.00 86.06 117 PHE A N 1
ATOM 890 C CA . PHE A 1 117 ? -27.084 -9.958 14.710 1.00 86.06 117 PHE A CA 1
ATOM 891 C C . PHE A 1 117 ? -27.943 -8.906 15.426 1.00 86.06 117 PHE A C 1
ATOM 893 O O . PHE A 1 117 ? -27.423 -8.186 16.286 1.00 86.06 117 PHE A O 1
ATOM 900 N N . ALA A 1 118 ? -29.231 -8.798 15.078 1.00 86.19 118 ALA A N 1
ATOM 901 C CA . ALA A 1 118 ? -30.187 -7.990 15.830 1.00 86.19 118 ALA A CA 1
ATOM 902 C C . ALA A 1 118 ? -30.162 -8.397 17.316 1.00 86.19 118 ALA A C 1
ATOM 904 O O . ALA A 1 118 ? -30.021 -9.574 17.653 1.00 86.19 118 ALA A O 1
ATOM 905 N N . GLY A 1 119 ? -30.206 -7.416 18.213 1.00 83.94 119 GLY A N 1
ATOM 906 C CA . GLY A 1 119 ? -30.076 -7.599 19.663 1.00 83.94 119 GLY A CA 1
ATOM 907 C C . GLY A 1 119 ? -28.669 -7.927 20.193 1.00 83.94 119 GLY A C 1
ATOM 908 O O . GLY A 1 119 ? -28.455 -7.836 21.400 1.00 83.94 119 GLY A O 1
ATOM 909 N N . VAL A 1 120 ? -27.686 -8.267 19.344 1.00 83.50 120 VAL A N 1
ATOM 910 C CA . VAL A 1 120 ? -26.316 -8.620 19.787 1.00 83.50 120 VAL A CA 1
ATOM 911 C C . VAL A 1 120 ? -25.393 -7.399 19.840 1.00 83.50 120 VAL A C 1
ATOM 913 O O . VAL A 1 120 ? -24.627 -7.243 20.790 1.00 83.50 120 VAL A O 1
ATOM 916 N N . TYR A 1 121 ? -25.459 -6.528 18.828 1.00 81.25 121 TYR A N 1
ATOM 917 C CA . TYR A 1 121 ? -24.564 -5.365 18.681 1.00 81.25 121 TYR A CA 1
ATOM 918 C C . TYR A 1 121 ? -25.288 -4.011 18.733 1.00 81.25 121 TYR A C 1
ATOM 920 O O . TYR A 1 121 ? -24.724 -2.991 18.345 1.00 81.25 121 TYR A O 1
ATOM 928 N N . GLU A 1 122 ? -26.540 -3.986 19.187 1.00 82.38 122 GLU A N 1
ATOM 929 C CA . GLU A 1 122 ? -27.345 -2.756 19.244 1.00 82.38 122 GLU A CA 1
ATOM 930 C C . GLU A 1 122 ? -26.897 -1.802 20.350 1.00 82.38 122 GLU A C 1
ATOM 932 O O . GLU A 1 122 ? -26.987 -0.583 20.207 1.00 82.38 122 GLU A O 1
ATOM 937 N N . GLN A 1 123 ? -26.398 -2.352 21.456 1.00 81.06 123 GLN A N 1
ATOM 938 C CA . GLN A 1 123 ? -25.886 -1.547 22.551 1.00 81.06 123 GLN A CA 1
ATOM 939 C C . GLN A 1 123 ? -24.506 -1.010 22.186 1.00 81.06 123 GLN A C 1
ATOM 941 O O . GLN A 1 123 ? -23.530 -1.755 22.074 1.00 81.06 123 GLN A O 1
ATOM 946 N N . VAL A 1 124 ? -24.424 0.309 22.025 1.00 82.44 124 VAL A N 1
ATOM 947 C CA . VAL A 1 124 ? -23.149 1.007 21.883 1.00 82.44 124 VAL A CA 1
ATOM 948 C C . VAL A 1 124 ? -22.416 0.905 23.216 1.00 82.44 124 VAL A C 1
ATOM 950 O O . VAL A 1 124 ? -22.814 1.516 24.204 1.00 82.44 124 VAL A O 1
ATOM 953 N N . ILE A 1 125 ? -21.350 0.109 23.245 1.00 81.56 125 ILE A N 1
ATOM 954 C CA . ILE A 1 125 ? -20.471 0.008 24.408 1.00 81.56 125 ILE A CA 1
ATOM 955 C C . ILE A 1 125 ? -19.258 0.888 24.141 1.00 81.56 125 ILE A C 1
ATOM 957 O O . ILE A 1 125 ? -18.350 0.489 23.407 1.00 81.56 125 ILE A O 1
ATOM 961 N N . ASP A 1 126 ? -19.234 2.058 24.767 1.00 79.81 126 ASP A N 1
ATOM 962 C CA . ASP A 1 126 ? -18.025 2.865 24.858 1.00 79.81 126 ASP A CA 1
ATOM 963 C C . ASP A 1 126 ? -17.136 2.296 25.971 1.00 79.81 126 ASP A C 1
ATOM 965 O O . ASP A 1 126 ? -17.441 2.395 27.162 1.00 79.81 126 ASP A O 1
ATOM 969 N N . ARG A 1 127 ? -16.089 1.568 25.579 1.00 81.25 127 ARG A N 1
ATOM 970 C CA . ARG A 1 127 ? -15.176 0.928 26.531 1.00 81.25 127 ARG A CA 1
ATOM 971 C C . ARG A 1 127 ? -14.074 1.913 26.873 1.00 81.25 127 ARG A C 1
ATOM 973 O O . ARG A 1 127 ? -13.422 2.415 25.964 1.00 81.25 127 ARG A O 1
ATOM 980 N N . GLN A 1 128 ? -13.774 2.062 28.162 1.00 79.94 128 GLN A N 1
ATOM 981 C CA . GLN A 1 128 ? -12.551 2.743 28.582 1.00 79.94 128 GLN A CA 1
ATOM 982 C C . GLN A 1 128 ? -11.342 2.092 27.910 1.00 79.94 128 GLN A C 1
ATOM 984 O O . GLN A 1 128 ? -11.113 0.881 28.021 1.00 79.94 128 GLN A O 1
ATOM 989 N N . SER A 1 129 ? -10.573 2.901 27.191 1.00 83.19 129 SER A N 1
ATOM 990 C CA . SER A 1 129 ? -9.340 2.457 26.563 1.00 83.19 129 SER A CA 1
ATOM 991 C C . SER A 1 129 ? -8.321 2.049 27.629 1.00 83.19 129 SER A C 1
ATOM 993 O O . SER A 1 129 ? -8.328 2.537 28.761 1.00 83.19 129 SER A O 1
ATOM 995 N N . ALA A 1 130 ? -7.386 1.169 27.261 1.00 76.75 130 ALA A N 1
ATOM 996 C CA . ALA A 1 130 ? -6.292 0.786 28.154 1.00 76.75 130 ALA A CA 1
ATOM 997 C C . ALA A 1 130 ? -5.493 2.011 28.640 1.00 76.75 130 ALA A C 1
ATOM 999 O O . ALA A 1 130 ? -5.018 2.026 29.771 1.00 76.75 130 ALA A O 1
ATOM 1000 N N . TYR A 1 131 ? -5.387 3.047 27.802 1.00 76.56 131 TYR A N 1
ATOM 1001 C CA . TYR A 1 131 ? -4.767 4.317 28.163 1.00 76.56 131 TYR A CA 1
ATOM 1002 C C . TYR A 1 131 ? -5.548 5.048 29.261 1.00 76.56 131 TYR A C 1
ATOM 1004 O O . TYR A 1 131 ? -4.957 5.415 30.271 1.00 76.56 131 TYR A O 1
ATOM 1012 N N . GLU A 1 132 ? -6.863 5.214 29.108 1.00 82.12 132 GLU A N 1
ATOM 1013 C CA . GLU A 1 132 ? -7.714 5.897 30.096 1.00 82.12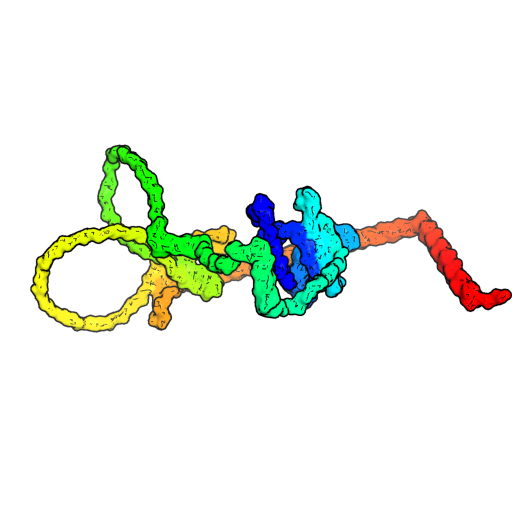 132 GLU A CA 1
ATOM 1014 C C . GLU A 1 132 ? -7.794 5.132 31.415 1.00 82.12 132 GLU A C 1
ATOM 1016 O O . GLU A 1 132 ? -7.765 5.740 32.483 1.00 82.12 132 GLU A O 1
ATOM 1021 N N . TYR A 1 133 ? -7.837 3.800 31.353 1.00 81.31 133 TYR A N 1
ATOM 1022 C CA . TYR A 1 133 ? -7.802 2.953 32.539 1.00 81.31 133 TYR A CA 1
ATOM 1023 C C . TYR A 1 133 ? -6.484 3.123 33.307 1.00 81.31 133 TYR A C 1
ATOM 1025 O O . TYR A 1 133 ? -6.496 3.370 34.512 1.00 81.31 133 TYR A O 1
ATOM 1033 N N . LEU A 1 134 ? -5.341 3.051 32.613 1.00 76.81 134 LEU A N 1
ATOM 1034 C CA . LEU A 1 134 ? -4.026 3.227 33.233 1.00 76.81 134 LEU A CA 1
ATOM 1035 C C . LEU A 1 134 ? -3.842 4.648 33.770 1.00 76.81 134 LEU A C 1
ATOM 1037 O O . LEU A 1 134 ? -3.439 4.808 34.919 1.00 76.81 134 LEU A O 1
ATOM 1041 N N . ALA A 1 135 ? -4.188 5.669 32.984 1.00 80.94 135 ALA A N 1
ATOM 1042 C CA . ALA A 1 135 ? -4.157 7.061 33.420 1.00 80.94 135 ALA A CA 1
ATOM 1043 C C . ALA A 1 135 ? -5.018 7.262 34.675 1.00 80.94 135 ALA A C 1
ATOM 1045 O O . ALA A 1 135 ? -4.535 7.802 35.665 1.00 80.94 135 ALA A O 1
ATOM 1046 N N . GLY A 1 136 ? -6.240 6.722 34.687 1.00 81.75 136 GLY A N 1
ATOM 1047 C CA . GLY A 1 136 ? -7.130 6.758 35.844 1.00 81.75 136 GLY A CA 1
ATOM 1048 C C . GLY A 1 136 ? -6.563 6.050 37.077 1.00 81.75 136 GLY A C 1
ATOM 1049 O O . GLY A 1 136 ? -6.723 6.552 38.184 1.00 81.75 136 GLY A O 1
ATOM 1050 N N . MET A 1 137 ? -5.851 4.929 36.922 1.00 73.56 137 MET A N 1
ATOM 1051 C CA . MET A 1 137 ? -5.188 4.250 38.045 1.00 73.56 137 MET A CA 1
ATOM 1052 C C . MET A 1 137 ? -4.035 5.065 38.643 1.00 73.56 137 MET A C 1
ATOM 1054 O O . MET A 1 137 ? -3.870 5.049 39.866 1.00 73.56 137 MET A O 1
ATOM 1058 N N . PHE A 1 138 ? -3.271 5.780 37.809 1.00 72.44 138 PHE A N 1
ATOM 1059 C CA . PHE A 1 138 ? -2.232 6.706 38.270 1.00 72.44 138 PHE A CA 1
ATOM 1060 C C . PHE A 1 138 ? -2.847 7.921 38.971 1.00 72.44 138 PHE A C 1
ATOM 1062 O O . PHE A 1 138 ? -2.400 8.282 40.054 1.00 72.44 138 PHE A O 1
ATOM 1069 N N . THR A 1 139 ? -3.926 8.489 38.426 1.00 70.38 139 THR A N 1
ATOM 1070 C CA . THR A 1 139 ? -4.636 9.622 39.043 1.00 70.38 139 THR A CA 1
ATOM 1071 C C . THR A 1 139 ? -5.367 9.234 40.336 1.00 70.38 139 THR A C 1
ATOM 1073 O O . THR A 1 139 ? -5.494 10.055 41.237 1.00 70.38 139 THR A O 1
ATOM 1076 N N . GLN A 1 140 ? -5.834 7.987 40.464 1.00 67.81 140 GLN A N 1
ATOM 1077 C CA . GLN A 1 140 ? -6.525 7.484 41.662 1.00 67.81 140 GLN A CA 1
ATOM 1078 C C . GLN A 1 140 ? -5.592 6.812 42.687 1.00 67.81 140 GLN A C 1
ATOM 1080 O O . GLN A 1 140 ? -6.084 6.247 43.664 1.00 67.81 140 GLN A O 1
ATOM 1085 N N . GLY A 1 141 ? -4.269 6.824 42.480 1.00 59.38 141 GLY A N 1
ATOM 1086 C CA . GLY A 1 141 ? -3.291 6.269 43.427 1.00 59.38 141 GLY A CA 1
ATOM 1087 C C . GLY A 1 141 ? -3.440 4.765 43.709 1.00 59.38 141 GLY A C 1
ATOM 1088 O O . GLY A 1 141 ? -2.972 4.279 44.738 1.00 59.38 141 GLY A O 1
ATOM 1089 N N . ARG A 1 142 ? -4.109 4.007 42.825 1.00 53.97 142 ARG A N 1
ATOM 1090 C CA . ARG A 1 142 ? -4.461 2.586 43.046 1.00 53.97 142 ARG A CA 1
ATOM 1091 C C . ARG A 1 142 ? -3.342 1.597 42.714 1.00 53.97 142 ARG A C 1
ATOM 1093 O O . ARG A 1 142 ? -3.533 0.394 42.868 1.00 53.97 142 ARG A O 1
ATOM 1100 N N . VAL A 1 143 ? -2.180 2.079 42.278 1.00 50.22 143 VAL A N 1
ATOM 1101 C CA . VAL A 1 143 ? -0.992 1.248 42.049 1.00 50.22 143 VAL A CA 1
ATOM 1102 C C . VAL A 1 143 ? 0.014 1.530 43.162 1.00 50.22 143 VAL A C 1
ATOM 1104 O O . VAL A 1 143 ? 0.914 2.348 43.009 1.00 50.22 143 VAL A O 1
ATOM 1107 N N . GLN A 1 144 ? -0.151 0.860 44.303 1.00 49.28 144 GLN A N 1
ATOM 1108 C CA . GLN A 1 144 ? 0.941 0.725 45.267 1.00 49.28 144 GLN A CA 1
ATOM 1109 C C . GLN A 1 144 ? 1.802 -0.466 44.828 1.00 49.28 144 GLN A C 1
ATOM 1111 O O . GLN A 1 144 ? 1.267 -1.570 44.695 1.00 49.28 144 GLN A O 1
ATOM 1116 N N . PRO A 1 145 ? 3.110 -0.294 44.573 1.00 49.16 145 PRO A N 1
ATOM 1117 C CA . PRO A 1 145 ? 3.987 -1.427 44.321 1.00 49.16 145 PRO A CA 1
ATOM 1118 C C . PRO A 1 145 ? 4.057 -2.282 45.593 1.00 49.16 145 PRO A C 1
ATOM 1120 O O . PRO A 1 145 ? 4.568 -1.840 46.621 1.00 49.16 145 PRO A O 1
ATOM 1123 N N . SER A 1 146 ? 3.535 -3.513 45.541 1.00 42.16 146 SER A N 1
ATOM 1124 C CA . SER A 1 146 ? 3.718 -4.477 46.625 1.00 42.16 146 SER A CA 1
ATOM 1125 C C . SER A 1 146 ? 5.184 -4.910 46.650 1.00 42.16 146 SER A C 1
ATOM 1127 O O . SER A 1 146 ? 5.601 -5.808 45.916 1.00 42.16 146 SER A O 1
ATOM 1129 N N . VAL A 1 147 ? 5.985 -4.262 47.488 1.00 44.81 147 VAL A N 1
ATOM 1130 C CA . VAL A 1 147 ? 7.281 -4.800 47.893 1.00 44.81 147 VAL A CA 1
ATOM 1131 C C . VAL A 1 147 ? 7.013 -6.001 48.798 1.00 44.81 147 VAL A C 1
ATOM 1133 O O . VAL A 1 147 ? 6.534 -5.864 49.922 1.00 44.81 147 VAL A O 1
ATOM 1136 N N . ALA A 1 148 ? 7.248 -7.204 48.275 1.00 39.91 148 ALA A N 1
ATOM 1137 C CA . ALA A 1 148 ? 7.227 -8.427 49.063 1.00 39.91 148 ALA A CA 1
ATOM 1138 C C . ALA A 1 148 ? 8.227 -8.283 50.224 1.00 39.91 148 ALA A C 1
ATOM 1140 O O . ALA A 1 148 ? 9.421 -8.080 50.008 1.00 39.91 148 ALA A O 1
ATOM 1141 N N . GLN A 1 149 ? 7.718 -8.333 51.455 1.00 38.69 149 GLN A N 1
ATOM 1142 C CA . GLN A 1 149 ? 8.504 -8.218 52.679 1.00 38.69 149 GLN A CA 1
ATOM 1143 C C . GLN A 1 149 ? 9.406 -9.451 52.833 1.00 38.69 149 GLN A C 1
ATOM 1145 O O . GLN A 1 149 ? 8.929 -10.549 53.114 1.00 38.69 1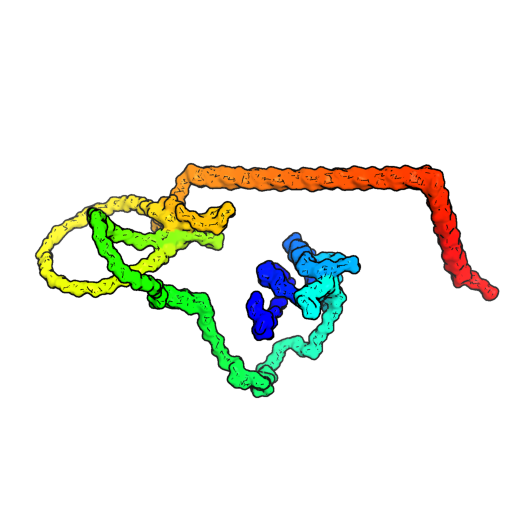49 GLN A O 1
ATOM 1150 N N . ALA A 1 150 ? 10.715 -9.267 52.658 1.00 33.84 150 ALA A N 1
ATOM 1151 C CA . ALA A 1 150 ? 11.718 -10.208 53.139 1.00 33.84 150 ALA A CA 1
ATOM 1152 C C . ALA A 1 150 ? 11.930 -9.990 54.649 1.00 33.84 150 ALA A C 1
ATOM 1154 O O . ALA A 1 150 ? 12.076 -8.856 55.108 1.00 33.84 150 ALA A O 1
ATOM 1155 N N . ALA A 1 151 ? 11.913 -11.082 55.415 1.00 34.50 151 ALA A N 1
ATOM 1156 C CA . ALA A 1 151 ? 12.115 -11.101 56.862 1.00 34.50 151 ALA A CA 1
ATOM 115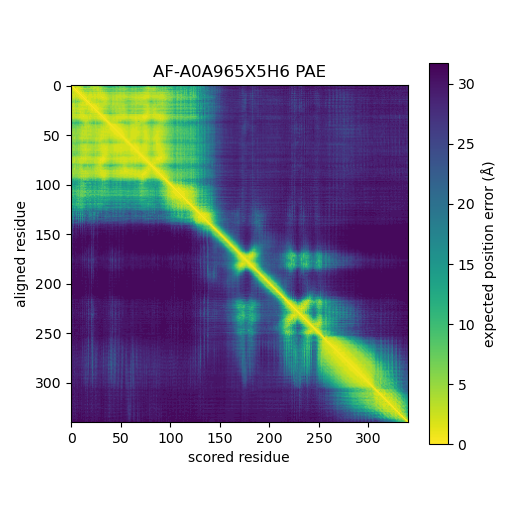7 C C . ALA A 1 151 ? 13.535 -10.625 57.270 1.00 34.50 151 ALA A C 1
ATOM 1159 O O . ALA A 1 151 ? 14.483 -10.802 56.502 1.00 34.50 151 ALA A O 1
ATOM 1160 N N . PRO A 1 152 ? 13.706 -10.035 58.472 1.00 38.19 152 PRO A N 1
ATOM 1161 C CA . PRO A 1 152 ? 14.919 -9.308 58.848 1.00 38.19 152 PRO A CA 1
ATOM 1162 C C . PRO A 1 152 ? 16.043 -10.225 59.364 1.00 38.19 152 PRO A C 1
ATOM 1164 O O . PRO A 1 152 ? 15.859 -10.955 60.337 1.00 38.19 152 PRO A O 1
ATOM 1167 N N . MET A 1 153 ? 17.240 -10.124 58.772 1.00 34.44 153 MET A N 1
ATOM 1168 C CA . MET A 1 153 ? 18.497 -10.518 59.422 1.00 34.44 153 MET A CA 1
ATOM 1169 C C . MET A 1 153 ? 19.134 -9.311 60.119 1.00 34.44 153 MET A C 1
ATOM 1171 O O . MET A 1 153 ? 19.053 -8.176 59.656 1.00 34.44 153 MET A O 1
ATOM 1175 N N . GLN A 1 154 ? 19.710 -9.604 61.281 1.00 36.78 154 GLN A N 1
ATOM 1176 C CA . GLN A 1 154 ? 20.112 -8.693 62.346 1.00 36.78 154 GLN A CA 1
ATOM 1177 C C . GLN A 1 154 ? 21.262 -7.739 61.989 1.00 36.78 154 GLN A C 1
ATOM 1179 O O . GLN A 1 154 ? 22.095 -7.995 61.125 1.00 36.78 154 GLN A O 1
ATOM 1184 N N . ALA A 1 155 ? 21.256 -6.630 62.728 1.00 36.25 155 ALA A N 1
ATOM 1185 C CA . ALA A 1 155 ? 22.040 -5.415 62.578 1.00 36.25 155 ALA A CA 1
ATOM 1186 C C . ALA A 1 155 ? 23.530 -5.523 62.953 1.00 36.25 155 ALA A C 1
ATOM 1188 O O . ALA A 1 155 ? 23.906 -6.259 63.862 1.00 36.25 155 ALA A O 1
ATOM 1189 N N . ALA A 1 156 ? 24.331 -4.626 62.369 1.00 30.78 156 ALA A N 1
ATOM 1190 C CA . ALA A 1 156 ? 25.465 -3.985 63.037 1.00 30.78 156 ALA A CA 1
ATOM 1191 C C . ALA A 1 156 ? 25.577 -2.511 62.570 1.00 30.78 156 ALA A C 1
ATOM 1193 O O . ALA A 1 156 ? 25.156 -2.201 61.455 1.00 30.78 156 ALA A O 1
ATOM 1194 N N . PRO A 1 157 ? 26.064 -1.584 63.418 1.00 42.12 157 PRO A N 1
ATOM 1195 C CA . PRO A 1 157 ? 25.651 -0.182 63.391 1.00 42.12 157 PRO A CA 1
ATOM 1196 C C . PRO A 1 157 ? 26.697 0.734 62.752 1.00 42.12 157 PRO A C 1
ATOM 1198 O O . PRO A 1 157 ? 27.890 0.589 63.015 1.00 42.12 157 PRO A O 1
ATOM 1201 N N . THR A 1 158 ? 26.279 1.764 62.010 1.00 27.92 158 THR A N 1
ATOM 1202 C CA . THR A 1 158 ? 27.103 2.978 61.883 1.00 27.92 158 THR A CA 1
ATOM 1203 C C . THR A 1 158 ? 26.269 4.221 61.562 1.00 27.92 158 THR A C 1
ATOM 1205 O O . THR A 1 158 ? 25.709 4.355 60.485 1.00 27.92 158 THR A O 1
ATOM 1208 N N . GLN A 1 159 ? 26.245 5.109 62.558 1.00 37.22 159 GLN A N 1
ATOM 1209 C CA . GLN A 1 159 ? 26.186 6.574 62.510 1.00 37.22 159 GLN A CA 1
ATOM 1210 C C . GLN A 1 159 ? 25.015 7.279 61.801 1.00 37.22 159 GLN A C 1
ATOM 1212 O O . GLN A 1 159 ? 24.859 7.314 60.587 1.00 37.22 159 GLN A O 1
ATOM 1217 N N . THR A 1 160 ? 24.258 7.964 62.656 1.00 38.44 160 THR A N 1
ATOM 1218 C CA . THR A 1 160 ? 23.275 9.010 62.395 1.00 38.44 160 THR A CA 1
ATOM 1219 C C . THR A 1 160 ? 23.885 10.239 61.718 1.00 38.44 160 THR A C 1
ATOM 1221 O O . THR A 1 160 ? 24.772 10.881 62.281 1.00 38.44 160 THR A O 1
ATOM 1224 N N . ALA A 1 161 ? 23.305 10.639 60.588 1.00 29.56 161 ALA A N 1
ATOM 1225 C CA . ALA A 1 161 ? 23.299 12.015 60.099 1.00 29.56 161 ALA A CA 1
ATOM 1226 C C . ALA A 1 161 ? 21.852 12.373 59.700 1.00 29.56 161 ALA A C 1
ATOM 1228 O O . ALA A 1 161 ? 21.138 11.504 59.190 1.00 29.56 161 ALA A O 1
ATOM 1229 N N . PRO A 1 162 ? 21.375 13.602 59.964 1.00 32.97 162 PRO A N 1
ATOM 1230 C CA . PRO A 1 162 ? 19.986 13.974 59.724 1.00 32.97 162 PRO A CA 1
ATOM 1231 C C . PRO A 1 162 ? 19.717 14.021 58.218 1.00 32.97 162 PRO A C 1
ATOM 1233 O O . PRO A 1 162 ? 20.244 14.881 57.512 1.00 32.97 162 PRO A O 1
ATOM 1236 N N . VAL A 1 163 ? 18.885 13.110 57.712 1.00 31.98 163 VAL A N 1
ATOM 1237 C CA . VAL A 1 163 ? 18.383 13.213 56.340 1.00 31.98 163 VAL A CA 1
ATOM 1238 C C . VAL A 1 163 ? 17.292 14.278 56.337 1.00 31.98 163 VAL A C 1
ATOM 1240 O O . VAL A 1 163 ? 16.168 14.059 56.782 1.00 31.98 163 VAL A O 1
ATOM 1243 N N . GLN A 1 164 ? 17.680 15.463 55.873 1.00 37.22 164 GLN A N 1
ATOM 1244 C CA . GLN A 1 164 ? 16.786 16.530 55.447 1.00 37.22 164 GLN A CA 1
ATOM 1245 C C . GLN A 1 164 ? 15.761 15.962 54.455 1.00 37.22 164 GLN A C 1
ATOM 1247 O O . GLN A 1 164 ? 16.126 15.235 53.530 1.00 37.22 164 GLN A O 1
ATOM 1252 N N . ALA A 1 165 ? 14.482 16.293 54.648 1.00 35.19 165 ALA A N 1
ATOM 1253 C CA . ALA A 1 165 ? 13.423 15.952 53.708 1.00 35.19 165 ALA A CA 1
ATOM 1254 C C . ALA A 1 165 ? 13.780 16.503 52.318 1.00 35.19 165 ALA A C 1
ATOM 1256 O O . ALA A 1 165 ? 13.904 17.716 52.136 1.00 35.19 165 ALA A O 1
ATOM 1257 N N . ALA A 1 166 ? 13.988 15.607 51.353 1.00 32.69 166 ALA A N 1
ATOM 1258 C CA . ALA A 1 166 ? 14.267 15.993 49.980 1.00 32.69 166 ALA A CA 1
ATOM 1259 C C . ALA A 1 166 ? 13.059 16.767 49.417 1.00 32.69 166 ALA A C 1
ATOM 1261 O O . ALA A 1 166 ? 11.928 16.285 49.535 1.00 32.69 166 ALA A O 1
ATOM 1262 N N . PRO A 1 167 ? 13.256 17.950 48.808 1.00 40.31 167 PRO A N 1
ATOM 1263 C CA . PRO A 1 167 ? 12.170 18.655 48.146 1.00 40.31 167 PRO A CA 1
ATOM 1264 C C . PRO A 1 167 ? 11.652 17.801 46.984 1.00 40.31 167 PRO A C 1
ATOM 1266 O O . PRO A 1 167 ? 12.439 17.220 46.237 1.00 40.31 167 PRO A O 1
ATOM 1269 N N . ILE A 1 168 ? 10.326 17.725 46.843 1.00 41.50 168 ILE A N 1
ATOM 1270 C CA . ILE A 1 168 ? 9.629 17.069 45.729 1.00 41.50 168 ILE A CA 1
ATOM 1271 C C . ILE A 1 168 ? 10.201 17.633 44.421 1.00 41.50 168 ILE A C 1
ATOM 1273 O O . ILE A 1 168 ? 9.978 18.798 44.085 1.00 41.50 168 ILE A O 1
ATOM 1277 N N . GLN A 1 169 ? 10.992 16.827 43.708 1.00 45.47 169 GLN A N 1
ATOM 1278 C CA . GLN A 1 169 ? 11.701 17.270 42.511 1.00 45.47 169 GLN A CA 1
ATOM 1279 C C . GLN A 1 169 ? 10.724 17.313 41.334 1.00 45.47 169 GLN A C 1
ATOM 1281 O O . GLN A 1 169 ? 10.390 16.295 40.728 1.00 45.47 169 GLN A O 1
ATOM 1286 N N . ALA A 1 170 ? 10.251 18.516 41.020 1.00 50.19 170 ALA A N 1
ATOM 1287 C CA . ALA A 1 170 ? 9.669 18.809 39.722 1.00 50.19 170 ALA A CA 1
ATOM 1288 C C . ALA A 1 170 ? 10.795 18.867 38.680 1.00 50.19 170 ALA A C 1
ATOM 1290 O O . ALA A 1 170 ? 11.778 19.575 38.893 1.00 50.19 170 ALA A O 1
ATOM 1291 N N . PHE A 1 171 ? 10.667 18.143 37.569 1.00 52.69 171 PHE A N 1
ATOM 1292 C CA . PHE A 1 171 ? 11.597 18.225 36.442 1.00 52.69 171 PHE A CA 1
ATOM 1293 C C . PHE A 1 171 ? 10.878 18.826 35.234 1.00 52.69 171 PHE A C 1
ATOM 1295 O O . PHE A 1 171 ? 9.764 18.441 34.877 1.00 52.69 171 PHE A O 1
ATOM 1302 N N . MET A 1 172 ? 11.511 19.812 34.606 1.00 60.78 172 MET A N 1
ATOM 1303 C CA . MET A 1 172 ? 11.047 20.402 33.352 1.00 60.78 172 MET A CA 1
ATOM 1304 C C . MET A 1 172 ? 11.407 19.467 32.186 1.00 60.78 172 MET A C 1
ATOM 1306 O O . MET A 1 172 ? 12.521 18.944 32.124 1.00 60.78 172 MET A O 1
ATOM 1310 N N . VAL A 1 173 ? 10.472 19.247 31.260 1.00 61.19 173 VAL A N 1
ATOM 1311 C CA . VAL A 1 173 ? 10.652 18.423 30.052 1.00 61.19 173 VAL A CA 1
ATOM 1312 C C . VAL A 1 173 ? 10.421 19.295 28.822 1.00 61.19 173 VAL A C 1
ATOM 1314 O O . VAL A 1 173 ? 9.417 20.000 28.750 1.00 61.19 173 VAL A O 1
ATOM 1317 N N . TYR A 1 174 ? 11.347 19.258 27.862 1.00 62.78 174 TYR A N 1
ATOM 1318 C CA . TYR A 1 174 ? 11.217 19.989 26.599 1.00 62.78 174 TYR A CA 1
ATOM 1319 C C . TYR A 1 174 ? 10.228 19.287 25.662 1.00 62.78 174 TYR A C 1
ATOM 1321 O O . TYR A 1 174 ? 10.416 18.114 25.330 1.00 62.78 174 TYR A O 1
ATOM 1329 N N . ASP A 1 175 ? 9.198 20.009 25.227 1.00 63.34 175 ASP A N 1
ATOM 1330 C CA . ASP A 1 175 ? 8.220 19.540 24.251 1.00 63.34 175 ASP A CA 1
ATOM 1331 C C . ASP A 1 175 ? 8.585 20.050 22.839 1.00 63.34 175 ASP A C 1
ATOM 1333 O O . ASP A 1 175 ? 8.471 21.249 22.563 1.00 63.34 175 ASP A O 1
ATOM 1337 N N . PRO A 1 176 ? 9.018 19.169 21.914 1.00 46.44 176 PRO A N 1
ATOM 1338 C CA . PRO A 1 176 ? 9.444 19.566 20.574 1.00 46.44 176 PRO A CA 1
ATOM 1339 C C . PRO A 1 176 ? 8.293 20.013 19.658 1.00 46.44 176 PRO A C 1
ATOM 1341 O O . PRO A 1 176 ? 8.566 20.590 18.608 1.00 46.44 176 PRO A O 1
ATOM 1344 N N . ALA A 1 177 ? 7.027 19.769 20.020 1.00 44.25 177 ALA A N 1
ATOM 1345 C CA . ALA A 1 177 ? 5.877 20.230 19.238 1.00 44.25 177 ALA A CA 1
ATOM 1346 C C . ALA A 1 177 ? 5.533 21.702 19.517 1.00 44.25 177 ALA A C 1
ATOM 1348 O O . ALA A 1 177 ? 5.049 22.406 18.632 1.00 44.25 177 ALA A O 1
ATOM 1349 N N . THR A 1 178 ? 5.799 22.171 20.738 1.00 51.28 178 THR A N 1
ATOM 1350 C CA . THR A 1 178 ? 5.466 23.530 21.196 1.00 51.28 178 THR A CA 1
ATOM 1351 C C . THR A 1 178 ? 6.700 24.411 21.395 1.00 51.28 178 THR A C 1
ATOM 1353 O O . THR A 1 178 ? 6.579 25.633 21.464 1.00 51.28 178 THR A O 1
ATOM 1356 N N . GLY A 1 179 ? 7.895 23.813 21.462 1.00 54.81 179 GLY A N 1
ATOM 1357 C CA . GLY A 1 179 ? 9.154 24.505 21.730 1.00 54.81 179 GLY A CA 1
ATOM 1358 C C . GLY A 1 179 ? 9.283 25.007 23.172 1.00 54.81 179 GLY A C 1
ATOM 1359 O O . GLY A 1 179 ? 10.144 25.844 23.445 1.00 54.81 179 GLY A O 1
ATOM 1360 N N . GLN A 1 180 ? 8.430 24.532 24.085 1.00 54.56 180 GLN A N 1
ATOM 1361 C CA . GLN A 1 180 ? 8.335 25.005 25.466 1.00 54.56 180 GLN A CA 1
ATOM 1362 C C . GLN A 1 180 ? 8.764 23.927 26.469 1.00 54.56 180 GLN A C 1
ATOM 1364 O O . GLN A 1 180 ? 8.747 22.731 26.181 1.00 54.56 180 GLN A O 1
ATOM 1369 N N . TYR A 1 181 ? 9.168 24.362 27.663 1.00 62.12 181 TYR A N 1
ATOM 1370 C CA . TYR A 1 181 ? 9.477 23.473 28.781 1.00 62.12 181 TYR A CA 1
ATOM 1371 C C . TYR A 1 181 ? 8.239 23.324 29.663 1.00 62.12 181 TYR A C 1
ATOM 1373 O O . TYR A 1 181 ? 7.674 24.319 30.115 1.00 62.12 181 TYR A O 1
ATOM 1381 N N . VAL A 1 182 ? 7.822 22.083 29.906 1.00 60.19 182 VAL A N 1
ATOM 1382 C CA . VAL A 1 182 ? 6.650 21.757 30.724 1.00 60.19 182 VAL A CA 1
ATOM 1383 C C . VAL A 1 182 ? 7.111 21.079 32.011 1.00 60.19 182 VAL A C 1
ATOM 1385 O O . VAL A 1 182 ? 7.845 20.091 31.974 1.00 60.19 182 VAL A O 1
ATOM 1388 N N . GLN A 1 183 ? 6.682 21.603 33.158 1.00 54.41 183 GLN A N 1
ATOM 1389 C CA . GLN A 1 183 ? 7.013 21.060 34.475 1.00 54.41 183 GLN A CA 1
ATOM 1390 C C . GLN A 1 183 ? 6.227 19.768 34.737 1.00 54.41 183 GLN A C 1
ATOM 1392 O O . GLN A 1 183 ? 4.998 19.782 34.736 1.00 54.41 183 GLN A O 1
ATOM 1397 N N . LYS A 1 184 ? 6.921 18.658 35.005 1.00 53.12 184 LYS A N 1
ATOM 1398 C CA . LYS A 1 184 ? 6.327 17.401 35.482 1.00 53.12 184 LYS A CA 1
ATOM 1399 C C . LYS A 1 184 ? 6.862 17.078 36.875 1.00 53.12 184 LYS A C 1
ATOM 1401 O O . LYS A 1 184 ? 8.068 17.010 37.084 1.00 53.12 184 LYS A O 1
ATOM 1406 N N . GLN A 1 185 ? 5.966 16.888 37.838 1.00 53.94 185 GLN A N 1
ATOM 1407 C CA . GLN A 1 185 ? 6.301 16.333 39.152 1.00 53.94 185 GLN A CA 1
ATOM 1408 C C . GLN A 1 185 ? 6.094 14.817 39.124 1.00 53.94 185 GLN A C 1
ATOM 1410 O O . GLN A 1 185 ? 5.115 14.332 38.561 1.00 53.94 185 GLN A O 1
ATOM 1415 N N . LEU A 1 186 ? 7.034 14.070 39.704 1.00 46.78 186 LEU A N 1
ATOM 1416 C CA . LEU A 1 186 ? 6.804 12.676 40.079 1.00 46.78 186 LEU A CA 1
ATOM 1417 C C . LEU A 1 186 ? 6.084 12.690 41.430 1.00 46.78 186 LEU A C 1
ATOM 1419 O O . LEU A 1 186 ? 6.652 13.167 42.413 1.00 46.78 186 LEU A O 1
ATO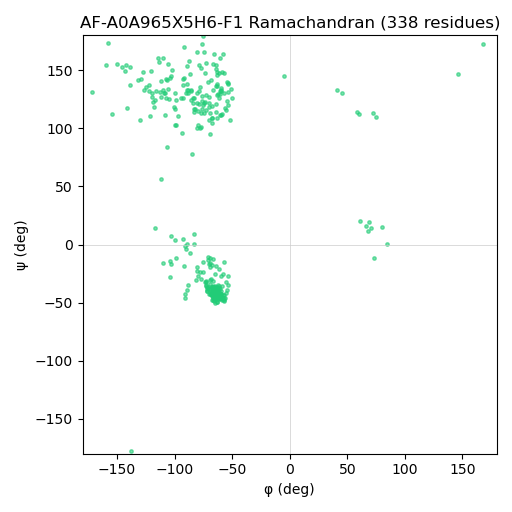M 1423 N N . ASP A 1 187 ? 4.854 12.183 41.477 1.00 38.59 187 ASP A N 1
ATOM 1424 C CA . ASP A 1 187 ? 4.121 12.012 42.731 1.00 38.59 187 ASP A CA 1
ATOM 1425 C C . ASP A 1 187 ? 4.868 11.018 43.633 1.00 38.59 187 ASP A C 1
ATOM 1427 O O . ASP A 1 187 ? 4.919 9.814 43.368 1.00 38.59 187 ASP A O 1
ATOM 1431 N N . ALA A 1 188 ? 5.470 11.526 44.709 1.00 35.97 188 ALA A N 1
ATOM 1432 C CA . ALA A 1 188 ? 5.940 10.709 45.818 1.00 35.97 188 ALA A CA 1
ATOM 1433 C C . ALA A 1 188 ? 4.779 10.478 46.800 1.00 35.97 188 ALA A C 1
ATOM 1435 O O . ALA A 1 188 ? 4.079 11.414 47.188 1.00 35.97 188 ALA A O 1
ATOM 1436 N N . MET A 1 189 ? 4.586 9.219 47.202 1.00 33.09 189 MET A N 1
ATOM 1437 C CA . MET A 1 189 ? 3.567 8.783 48.161 1.00 33.09 189 MET A CA 1
ATOM 1438 C C . MET A 1 189 ? 3.630 9.571 49.481 1.00 33.09 189 MET A C 1
ATOM 1440 O O . MET A 1 189 ? 4.685 9.679 50.102 1.00 33.09 189 MET A O 1
ATOM 1444 N N . SER A 1 190 ? 2.478 10.065 49.935 1.00 38.16 190 SER A N 1
ATOM 1445 C CA . SER A 1 190 ? 2.280 10.720 51.234 1.00 38.16 190 SER A CA 1
ATOM 1446 C C . SER A 1 190 ? 1.913 9.692 52.316 1.00 38.16 190 SER A C 1
ATOM 1448 O O . SER A 1 190 ? 1.100 8.797 52.082 1.00 38.16 190 SER A O 1
ATOM 1450 N N . THR A 1 191 ? 2.491 9.828 53.512 1.00 32.47 191 THR A N 1
ATOM 1451 C CA . THR A 1 191 ? 2.103 9.105 54.735 1.00 32.47 191 THR A CA 1
ATOM 1452 C C . THR A 1 191 ? 1.026 9.868 55.530 1.00 32.47 191 THR A C 1
ATOM 1454 O O . THR A 1 191 ? 0.887 11.083 55.416 1.00 32.47 191 THR A O 1
ATOM 1457 N N . LEU A 1 192 ? 0.238 9.102 56.297 1.00 35.75 192 LEU A N 1
ATOM 1458 C CA . LEU A 1 192 ? -0.966 9.446 57.082 1.00 35.75 192 LEU A CA 1
ATOM 1459 C C . LEU A 1 192 ? -0.798 10.548 58.166 1.00 35.75 192 LEU A C 1
ATOM 1461 O O . LEU A 1 192 ? 0.324 10.815 58.594 1.00 35.75 192 LEU A O 1
ATOM 1465 N N . PRO A 1 193 ? -1.911 11.131 58.681 1.00 38.19 193 PRO A N 1
ATOM 1466 C CA . PRO A 1 193 ? -1.903 12.205 59.680 1.00 38.19 193 PRO A CA 1
ATOM 1467 C C . PRO A 1 193 ? -1.835 11.687 61.131 1.00 38.19 193 PRO A C 1
ATOM 1469 O O . PRO A 1 193 ? -2.436 10.665 61.464 1.00 38.19 193 PRO A O 1
ATOM 1472 N N . GLN A 1 194 ? -1.162 12.433 62.016 1.00 32.84 194 GLN A N 1
ATOM 1473 C CA . GLN A 1 194 ? -1.159 12.215 63.471 1.00 32.84 194 GLN A CA 1
ATOM 1474 C C . GLN A 1 194 ? -1.696 13.442 64.230 1.00 32.84 194 GLN A C 1
ATOM 1476 O O . GLN A 1 194 ? -1.600 14.575 63.762 1.00 32.84 194 GLN A O 1
ATOM 1481 N N . ALA A 1 195 ? -2.315 13.161 65.378 1.00 32.88 195 ALA A N 1
ATOM 1482 C CA . ALA A 1 195 ? -3.197 14.019 66.168 1.00 32.88 195 ALA A CA 1
ATOM 1483 C C . ALA A 1 195 ? -2.514 15.155 66.970 1.00 32.88 195 ALA A C 1
ATOM 1485 O O . ALA A 1 195 ? -1.305 15.161 67.182 1.00 32.88 195 ALA A O 1
ATOM 1486 N N . ALA A 1 196 ? -3.353 16.093 67.430 1.00 36.66 196 ALA A N 1
ATOM 1487 C CA . ALA A 1 196 ? -3.045 17.338 68.147 1.00 36.66 196 ALA A CA 1
ATOM 1488 C C . ALA A 1 196 ? -2.325 17.178 69.506 1.00 36.66 196 ALA A C 1
ATOM 1490 O O . ALA A 1 196 ? -2.470 16.150 70.171 1.00 36.66 196 ALA A O 1
ATOM 1491 N N . PRO A 1 197 ? -1.672 18.258 69.988 1.00 37.09 197 PRO A N 1
ATOM 1492 C CA . PRO A 1 197 ? -2.112 18.836 71.265 1.00 37.09 197 PRO A CA 1
ATOM 1493 C C . PRO A 1 197 ? -2.159 20.388 71.321 1.00 37.09 197 PRO A C 1
ATOM 1495 O O . PRO A 1 197 ? -1.977 21.096 70.336 1.00 37.09 197 PRO A O 1
ATOM 1498 N N . VAL A 1 198 ? -2.517 20.855 72.520 1.00 29.00 198 VAL A N 1
ATOM 1499 C CA . VAL A 1 198 ? -3.166 22.093 72.995 1.00 29.00 198 VAL A CA 1
ATOM 1500 C C . VAL A 1 198 ? -2.261 23.352 73.090 1.00 29.00 198 VAL A C 1
ATOM 1502 O O . VAL A 1 198 ? -1.057 23.246 73.277 1.00 29.00 198 VAL A O 1
ATOM 1505 N N . GLN A 1 199 ? -2.920 24.523 72.998 1.00 36.47 199 GLN A N 1
ATOM 1506 C CA . GLN A 1 199 ? -2.606 25.945 73.319 1.00 36.47 199 GLN A CA 1
ATOM 1507 C C . GLN A 1 199 ? -1.283 26.346 74.015 1.00 36.47 199 GLN A C 1
ATOM 1509 O O . GLN A 1 199 ? -0.933 25.751 75.027 1.00 36.47 199 GLN A O 1
ATOM 1514 N N . GLN A 1 200 ? -0.740 27.531 73.644 1.00 30.69 200 GLN A N 1
ATOM 1515 C CA . GLN A 1 200 ? -0.572 28.683 74.569 1.00 30.69 200 GLN A CA 1
ATOM 1516 C C . GLN A 1 200 ? -0.118 30.026 73.911 1.00 30.69 200 GLN A C 1
ATOM 1518 O O . GLN A 1 200 ? 0.837 30.065 73.148 1.00 30.69 200 GLN A O 1
ATOM 1523 N N . VAL A 1 201 ? -0.859 31.093 74.275 1.00 28.44 201 VAL A N 1
ATOM 1524 C CA . VAL A 1 201 ? -0.609 32.562 74.421 1.00 28.44 201 VAL A CA 1
ATOM 1525 C C . VAL A 1 201 ? 0.142 33.417 73.369 1.00 28.44 201 VAL A C 1
ATOM 1527 O O . VAL A 1 201 ? 1.278 33.159 72.998 1.00 28.44 201 VAL A O 1
ATOM 1530 N N . ALA A 1 202 ? -0.481 34.553 73.015 1.00 32.72 202 ALA A N 1
ATOM 1531 C CA . ALA A 1 202 ? 0.135 35.750 72.408 1.00 32.72 202 ALA A CA 1
ATOM 1532 C C . ALA A 1 202 ? 0.809 36.632 73.499 1.00 32.72 202 ALA A C 1
ATOM 1534 O O . ALA A 1 202 ? 0.454 36.439 74.668 1.00 32.72 202 ALA A O 1
ATOM 1535 N N . PRO A 1 203 ? 1.688 37.633 73.199 1.00 40.25 203 PRO A N 1
ATOM 1536 C CA . PRO A 1 203 ? 1.196 38.892 72.601 1.00 40.25 203 PRO A CA 1
ATOM 1537 C C . PRO A 1 203 ? 2.204 39.790 71.794 1.00 40.25 203 PRO A C 1
ATOM 1539 O O . PRO A 1 203 ? 3.410 39.587 71.802 1.00 40.25 203 PRO A O 1
ATOM 1542 N N . VAL A 1 204 ? 1.634 40.843 71.169 1.00 29.73 204 VAL A N 1
ATOM 1543 C CA . VAL A 1 204 ? 2.142 42.198 70.765 1.00 29.73 204 VAL A CA 1
ATOM 1544 C C . VAL A 1 204 ? 3.138 42.431 69.586 1.00 29.73 204 VAL A C 1
ATOM 1546 O O . VAL A 1 204 ? 4.319 42.138 69.668 1.00 29.73 204 VAL A O 1
ATOM 1549 N N . GLN A 1 205 ? 2.598 43.108 68.549 1.00 35.25 205 GLN A N 1
ATOM 1550 C CA . GLN A 1 205 ? 3.071 44.246 67.707 1.00 35.25 205 GLN A CA 1
ATOM 1551 C C . GLN A 1 205 ? 4.532 44.363 67.196 1.00 35.25 205 GLN A C 1
ATOM 1553 O O . GLN A 1 205 ? 5.467 44.431 67.979 1.00 35.25 205 GLN A O 1
ATOM 1558 N N . GLN A 1 206 ? 4.697 44.663 65.892 1.00 31.19 206 GLN A N 1
ATOM 1559 C CA . GLN A 1 206 ? 4.844 46.020 65.296 1.00 31.19 206 GLN A CA 1
ATOM 1560 C C . GLN A 1 206 ? 5.791 46.069 64.067 1.00 31.19 206 GLN A C 1
ATOM 1562 O O . GLN A 1 206 ? 6.813 45.399 64.016 1.00 31.19 206 GLN A O 1
ATOM 1567 N N . ALA A 1 207 ? 5.432 46.976 63.147 1.00 27.52 207 ALA A N 1
ATOM 1568 C CA . ALA A 1 207 ? 6.220 47.627 62.088 1.00 27.52 207 ALA A CA 1
ATOM 1569 C C . ALA A 1 207 ? 6.600 46.840 60.811 1.00 27.52 207 ALA A C 1
ATOM 1571 O O . ALA A 1 207 ? 7.513 46.022 60.778 1.00 27.52 207 ALA A O 1
ATOM 1572 N N . ALA A 1 208 ? 5.969 47.240 59.699 1.00 38.38 208 ALA A N 1
ATOM 1573 C CA . ALA A 1 208 ? 6.597 47.199 58.379 1.00 38.38 208 ALA A CA 1
ATOM 1574 C C . ALA A 1 208 ? 7.806 48.150 58.356 1.00 38.38 208 ALA A C 1
ATOM 1576 O O . ALA A 1 208 ? 7.728 49.229 58.953 1.00 38.38 208 ALA A O 1
ATOM 1577 N N . PRO A 1 209 ? 8.881 47.805 57.623 1.00 34.91 209 PRO A N 1
ATOM 1578 C CA . PRO A 1 209 ? 9.276 48.745 56.575 1.00 34.91 209 PRO A CA 1
ATOM 1579 C C . PRO A 1 209 ? 9.856 48.094 55.293 1.00 34.91 209 PRO A C 1
ATOM 1581 O O . PRO A 1 209 ? 10.474 47.037 55.311 1.00 34.91 209 PRO A O 1
ATOM 1584 N N . VAL A 1 210 ? 9.668 48.833 54.194 1.00 29.28 210 VAL A N 1
ATOM 1585 C CA . VAL A 1 210 ? 10.392 48.870 52.903 1.00 29.28 210 VAL A CA 1
ATOM 1586 C C . VAL A 1 210 ? 10.468 47.605 52.031 1.00 29.28 210 VAL A C 1
ATOM 1588 O O . VAL A 1 210 ? 11.200 46.656 52.290 1.00 29.28 210 VAL A O 1
ATOM 1591 N N . GLN A 1 211 ? 9.790 47.684 50.880 1.00 42.31 211 GLN A N 1
ATOM 1592 C CA . GLN A 1 211 ? 10.009 46.830 49.714 1.00 42.31 211 GLN A CA 1
ATOM 1593 C C . GLN A 1 211 ? 11.448 46.988 49.201 1.00 42.31 211 GLN A C 1
ATOM 1595 O O . GLN A 1 211 ? 11.815 48.023 48.647 1.00 42.31 211 GLN A O 1
ATOM 1600 N N . GLN A 1 212 ? 12.248 45.936 49.357 1.00 33.38 212 GLN A N 1
ATOM 1601 C CA . GLN A 1 212 ? 13.434 45.700 48.540 1.00 33.38 212 GLN A CA 1
ATOM 1602 C C . GLN A 1 212 ? 12.994 44.963 47.271 1.00 33.38 212 GLN A C 1
ATOM 1604 O O . GLN A 1 212 ? 12.221 44.007 47.343 1.00 33.38 212 GLN A O 1
ATOM 1609 N N . ALA A 1 213 ? 13.462 45.424 46.107 1.00 36.50 213 ALA A N 1
ATOM 1610 C CA . ALA A 1 213 ? 13.254 44.741 44.836 1.00 36.50 213 ALA A CA 1
ATOM 1611 C C . ALA A 1 213 ? 13.733 43.288 44.961 1.00 36.50 213 ALA A C 1
ATOM 1613 O O . ALA A 1 213 ? 14.891 43.039 45.298 1.00 36.50 213 ALA A O 1
ATOM 1614 N N . ALA A 1 214 ? 12.818 42.343 44.740 1.00 31.70 214 ALA A N 1
ATOM 1615 C CA . ALA A 1 214 ? 13.103 40.925 44.879 1.00 31.70 214 ALA A CA 1
ATOM 1616 C C . ALA A 1 214 ? 14.283 40.536 43.966 1.00 31.70 214 ALA A C 1
ATOM 1618 O O . ALA A 1 214 ? 14.260 40.876 42.778 1.00 31.70 214 ALA A O 1
ATOM 1619 N N . PRO A 1 215 ? 15.308 39.824 44.470 1.00 38.47 215 PRO A N 1
ATOM 1620 C CA . PRO A 1 215 ? 16.313 39.234 43.600 1.00 38.47 215 PRO A CA 1
ATOM 1621 C C . PRO A 1 215 ? 15.604 38.270 42.648 1.00 38.47 215 PRO A C 1
ATOM 1623 O O . PRO A 1 215 ? 14.753 37.483 43.073 1.00 38.47 215 PRO A O 1
ATOM 1626 N N . VAL A 1 216 ? 15.919 38.355 41.353 1.00 43.25 216 VAL A N 1
ATOM 1627 C CA . VAL A 1 216 ? 15.313 37.478 40.350 1.00 43.25 216 VAL A CA 1
ATOM 1628 C C . VAL A 1 216 ? 15.639 36.038 40.732 1.00 43.25 216 VAL A C 1
ATOM 1630 O O . VAL A 1 216 ? 16.805 35.647 40.739 1.00 43.25 216 VAL A O 1
ATOM 1633 N N . GLN A 1 217 ? 14.615 35.275 41.113 1.00 48.31 217 GLN A N 1
ATOM 1634 C CA . GLN A 1 217 ? 14.782 33.908 41.591 1.00 48.31 217 GLN A CA 1
ATOM 1635 C C . GLN A 1 217 ? 15.266 33.039 40.428 1.00 48.31 217 GLN A C 1
ATOM 1637 O O . GLN A 1 217 ? 14.504 32.708 39.516 1.00 48.31 217 GLN A O 1
ATOM 1642 N N . THR A 1 218 ? 16.553 32.702 40.442 1.00 46.75 218 THR A N 1
ATOM 1643 C CA . THR A 1 218 ? 17.132 31.672 39.586 1.00 46.75 218 THR A CA 1
ATOM 1644 C C . THR A 1 218 ? 17.104 30.355 40.348 1.00 46.75 218 THR A C 1
ATOM 1646 O O . THR A 1 218 ? 17.572 30.263 41.482 1.00 46.75 218 THR A O 1
ATOM 1649 N N . VAL A 1 219 ? 16.513 29.328 39.745 1.00 52.84 219 VAL A N 1
ATOM 1650 C CA . VAL A 1 219 ? 16.416 27.993 40.343 1.00 52.84 219 VAL A CA 1
ATOM 1651 C C . VAL A 1 219 ? 17.160 27.027 39.430 1.00 52.84 219 VAL A C 1
ATOM 1653 O O . VAL A 1 219 ? 16.872 26.947 38.236 1.00 52.84 219 VAL A O 1
ATOM 1656 N N . GLN A 1 220 ? 18.152 26.319 39.969 1.00 50.66 220 GLN A N 1
ATOM 1657 C CA . GLN A 1 220 ? 18.799 25.213 39.263 1.00 50.66 220 GLN A CA 1
ATOM 1658 C C . GLN A 1 220 ? 17.893 23.987 39.369 1.00 50.66 220 GLN A C 1
ATOM 1660 O O . GLN A 1 220 ? 17.568 23.558 40.475 1.00 50.66 220 GLN A O 1
ATOM 1665 N N . GLN A 1 221 ? 17.458 23.445 38.232 1.00 55.62 221 GLN A N 1
ATOM 1666 C CA . GLN A 1 221 ? 16.637 22.236 38.191 1.00 55.62 221 GLN A CA 1
ATOM 1667 C C . GLN A 1 221 ? 17.241 21.197 37.250 1.00 55.62 221 GLN A C 1
ATOM 1669 O O . GLN A 1 221 ? 17.873 21.523 36.241 1.00 55.62 221 GLN A O 1
ATOM 1674 N N . ASN A 1 222 ? 17.026 19.928 37.591 1.00 56.97 222 ASN A N 1
ATOM 1675 C CA . ASN A 1 222 ? 17.380 18.804 36.740 1.00 56.97 222 ASN A CA 1
ATOM 1676 C C . ASN A 1 222 ? 16.357 18.733 35.599 1.00 56.97 222 ASN A C 1
ATOM 1678 O O . ASN A 1 222 ? 15.178 18.462 35.824 1.00 56.97 222 ASN A O 1
ATOM 1682 N N . VAL A 1 223 ? 16.811 18.991 34.375 1.00 62.38 223 VAL A N 1
ATOM 1683 C CA . VAL A 1 223 ? 15.994 18.968 33.157 1.00 62.38 223 VAL A CA 1
ATOM 1684 C C . VAL A 1 223 ? 16.394 17.746 32.339 1.00 62.38 223 VAL A C 1
ATOM 1686 O O . VAL A 1 223 ? 17.581 17.505 32.113 1.00 62.38 223 VAL A O 1
ATOM 1689 N N . LEU A 1 224 ? 15.416 16.955 31.895 1.00 62.50 224 LEU A N 1
ATOM 1690 C CA . LEU A 1 224 ? 15.674 15.835 30.988 1.00 62.50 224 LEU A CA 1
ATOM 1691 C C . LEU A 1 224 ? 15.727 16.367 29.553 1.00 62.50 224 LEU A C 1
ATOM 1693 O O . LEU A 1 224 ? 14.718 16.824 29.015 1.00 62.50 224 LEU A O 1
ATOM 1697 N N . VAL A 1 225 ? 16.903 16.292 28.932 1.00 62.75 225 VAL A N 1
ATOM 1698 C CA . VAL A 1 225 ? 17.141 16.729 27.552 1.00 62.75 225 VAL A CA 1
ATOM 1699 C C . VAL A 1 225 ? 17.361 15.498 26.675 1.00 62.75 225 VAL A C 1
ATOM 1701 O O . VAL A 1 225 ? 18.135 14.611 27.028 1.00 62.75 225 VAL A O 1
ATOM 1704 N N . LEU A 1 226 ? 16.657 15.426 25.544 1.00 59.09 226 LEU A N 1
ATOM 1705 C CA . LEU A 1 226 ? 16.809 14.346 24.569 1.00 59.09 226 LEU A CA 1
ATOM 1706 C C . LEU A 1 226 ? 18.135 14.519 23.817 1.00 59.09 226 LEU A C 1
ATOM 1708 O O . LEU A 1 226 ? 18.310 15.506 23.102 1.00 59.09 226 LEU A O 1
ATOM 1712 N N . ASP A 1 227 ? 19.058 13.571 23.968 1.00 61.09 227 ASP A N 1
ATOM 1713 C CA . ASP A 1 227 ? 20.311 13.555 23.214 1.00 61.09 227 ASP A CA 1
ATOM 1714 C C . ASP A 1 227 ? 20.037 13.069 21.774 1.00 61.09 227 ASP A C 1
ATOM 1716 O O . ASP A 1 227 ? 19.622 11.922 21.578 1.00 61.09 227 ASP A O 1
ATOM 1720 N N . PRO A 1 228 ? 20.256 13.909 20.744 1.00 47.06 228 PRO A N 1
ATOM 1721 C CA . PRO A 1 228 ? 19.924 13.584 19.357 1.00 47.06 228 PRO A CA 1
ATOM 1722 C C . PRO A 1 228 ? 20.809 12.486 18.747 1.00 47.06 228 PRO A C 1
ATOM 1724 O O . PRO A 1 228 ? 20.486 11.983 17.672 1.00 47.06 228 PRO A O 1
ATOM 1727 N N . THR A 1 229 ? 21.913 12.112 19.401 1.00 46.59 229 THR A N 1
ATOM 1728 C CA . THR A 1 229 ? 22.840 11.080 18.906 1.00 46.59 229 THR A CA 1
ATOM 1729 C C . THR A 1 229 ? 22.441 9.690 19.388 1.00 46.59 229 THR A C 1
ATOM 1731 O O . THR A 1 229 ? 22.532 8.716 18.645 1.00 46.59 229 THR A O 1
ATOM 1734 N N . THR A 1 230 ? 21.995 9.598 20.641 1.00 56.19 230 THR A N 1
ATOM 1735 C CA . THR A 1 230 ? 21.667 8.331 21.309 1.00 56.19 230 THR A CA 1
ATOM 1736 C C . THR A 1 230 ? 20.162 8.075 21.387 1.00 56.19 230 THR A C 1
ATOM 1738 O O . THR A 1 230 ? 19.747 6.941 21.621 1.00 56.19 230 THR A O 1
ATOM 1741 N N . GLY A 1 231 ? 19.333 9.107 21.185 1.00 56.50 231 GLY A N 1
ATOM 1742 C CA . GLY A 1 231 ? 17.878 9.035 21.325 1.00 56.50 231 GLY A CA 1
ATOM 1743 C C . GLY A 1 231 ? 17.409 8.819 22.768 1.00 56.50 231 GLY A C 1
ATOM 1744 O O . GLY A 1 231 ? 16.238 8.510 22.982 1.00 56.50 231 GLY A O 1
ATOM 1745 N N . GLN A 1 232 ? 18.304 8.949 23.753 1.00 50.41 232 GLN A N 1
ATOM 1746 C CA . GLN A 1 232 ? 18.001 8.776 25.172 1.00 50.41 232 GLN A CA 1
ATOM 1747 C C . GLN A 1 232 ? 17.859 10.128 25.875 1.00 50.41 232 GLN A C 1
ATOM 1749 O O . GLN A 1 232 ? 18.485 11.121 25.501 1.00 50.41 232 GLN A O 1
ATOM 1754 N N . TYR A 1 233 ? 17.025 10.171 26.913 1.00 58.94 233 TYR A N 1
ATOM 1755 C CA . TYR A 1 233 ? 16.898 11.346 27.769 1.00 58.94 233 TYR A CA 1
ATOM 1756 C C . TYR A 1 233 ? 18.039 11.370 28.785 1.00 58.94 233 TYR A C 1
ATOM 1758 O O . TYR A 1 233 ? 18.178 10.447 29.587 1.00 58.94 233 TYR A O 1
ATOM 1766 N N . VAL A 1 234 ? 18.828 12.443 28.778 1.00 59.06 234 VAL A N 1
ATOM 1767 C CA . VAL A 1 234 ? 19.935 12.658 29.715 1.00 59.06 234 VAL A CA 1
ATOM 1768 C C . VAL A 1 234 ? 19.562 13.788 30.673 1.00 59.06 234 VAL A C 1
ATOM 1770 O O . VAL A 1 234 ? 19.069 14.837 30.254 1.00 59.06 234 VAL A O 1
ATOM 1773 N N . GLN A 1 235 ? 19.772 13.577 31.974 1.00 57.25 235 GLN A N 1
ATOM 1774 C CA . GLN A 1 235 ? 19.533 14.603 32.992 1.00 57.25 235 GLN A CA 1
ATOM 1775 C C . GLN A 1 235 ? 20.654 15.648 32.944 1.00 57.25 235 GLN A C 1
ATOM 1777 O O . GLN A 1 235 ? 21.819 15.315 33.158 1.00 57.25 235 GLN A O 1
ATOM 1782 N N . LYS A 1 236 ? 20.312 16.913 32.688 1.00 62.31 236 LYS A N 1
ATOM 1783 C CA . LYS A 1 236 ? 21.246 18.044 32.720 1.00 62.31 236 LYS A CA 1
ATOM 1784 C C . LYS A 1 236 ? 20.753 19.085 33.726 1.00 62.31 236 LYS A C 1
ATOM 1786 O O . LYS A 1 236 ? 19.581 19.454 33.716 1.00 62.31 236 LYS A O 1
ATOM 1791 N N . LEU A 1 237 ? 21.642 19.569 34.593 1.00 60.09 237 LEU A N 1
ATOM 1792 C CA . LEU A 1 237 ? 21.357 20.720 35.453 1.00 60.09 237 LEU A CA 1
ATOM 1793 C C . LEU A 1 237 ? 21.282 21.978 34.582 1.00 60.09 237 LEU A C 1
ATOM 1795 O O . LEU A 1 237 ? 22.267 22.338 33.936 1.00 60.09 237 LEU A O 1
ATOM 1799 N N . MET A 1 238 ? 20.123 22.636 34.552 1.00 61.06 238 MET A N 1
ATOM 1800 C CA . MET A 1 238 ? 19.954 23.932 33.894 1.00 61.06 238 MET A CA 1
ATOM 1801 C C . MET A 1 238 ? 19.456 24.969 34.899 1.00 61.06 238 MET A C 1
ATOM 1803 O O . MET A 1 238 ? 18.572 24.707 35.714 1.00 61.06 238 MET A O 1
ATOM 1807 N N . THR A 1 239 ? 20.031 26.167 34.832 1.00 59.62 239 THR A N 1
ATOM 1808 C CA . THR A 1 239 ? 19.599 27.317 35.628 1.00 59.62 239 THR A CA 1
ATOM 1809 C C . THR A 1 239 ? 18.417 27.974 34.925 1.00 59.62 239 THR A C 1
ATOM 1811 O O . THR A 1 239 ? 18.563 28.451 33.799 1.00 59.62 239 THR A O 1
ATOM 1814 N N . MET A 1 240 ? 17.241 27.990 35.551 1.00 68.50 240 MET A N 1
ATOM 1815 C CA . MET A 1 240 ? 16.044 28.628 34.995 1.00 68.50 240 MET A CA 1
ATOM 1816 C C . MET A 1 240 ? 15.730 29.934 35.730 1.00 68.50 240 MET A C 1
ATOM 1818 O O . MET A 1 240 ? 15.882 30.013 36.949 1.00 68.50 240 MET A O 1
ATOM 1822 N N . GLN A 1 241 ? 15.294 30.957 34.995 1.00 62.53 241 GLN A N 1
ATOM 1823 C CA . GLN A 1 241 ? 14.922 32.275 35.515 1.00 62.53 241 GLN A CA 1
ATOM 1824 C C . GLN A 1 241 ? 13.436 32.528 35.258 1.00 62.53 241 GLN A C 1
ATOM 1826 O O . GLN A 1 241 ? 12.947 32.291 34.152 1.00 62.53 241 GLN A O 1
ATOM 1831 N N . LEU A 1 242 ? 12.717 32.978 36.288 1.00 58.41 242 LEU A N 1
ATOM 1832 C CA . LEU A 1 242 ? 11.292 33.297 36.204 1.00 58.41 242 LEU A CA 1
ATOM 1833 C C . LEU A 1 242 ? 11.085 34.613 35.441 1.00 58.41 242 LEU A C 1
ATOM 1835 O O . LEU A 1 242 ? 11.605 35.653 35.846 1.00 58.41 242 LEU A O 1
ATOM 1839 N N . ASP A 1 243 ? 10.329 34.566 34.347 1.00 60.12 243 ASP A N 1
ATOM 1840 C CA . ASP A 1 243 ? 9.950 35.739 33.562 1.00 60.12 243 ASP A CA 1
ATOM 1841 C C . ASP A 1 243 ? 8.771 36.462 34.256 1.00 60.12 243 ASP A C 1
ATOM 1843 O O . ASP A 1 243 ? 7.684 35.884 34.377 1.00 60.12 243 ASP A O 1
ATOM 1847 N N . PRO A 1 244 ? 8.952 37.705 34.746 1.00 48.50 244 PRO A N 1
ATOM 1848 C CA . PRO A 1 244 ? 7.988 38.372 35.625 1.00 48.50 244 PRO A CA 1
ATOM 1849 C C . PRO A 1 244 ? 6.669 38.755 34.940 1.00 48.50 244 PRO A C 1
ATOM 1851 O O . PRO A 1 244 ? 5.695 39.039 35.629 1.00 48.50 244 PRO A O 1
ATOM 1854 N N . VAL A 1 245 ? 6.616 38.765 33.604 1.00 52.78 245 VAL A N 1
ATOM 1855 C CA . VAL A 1 245 ? 5.405 39.132 32.844 1.00 52.78 245 VAL A CA 1
ATOM 1856 C C . VAL A 1 245 ? 4.512 37.921 32.587 1.00 52.78 245 VAL A C 1
ATOM 1858 O O . VAL A 1 245 ? 3.290 38.034 32.579 1.00 52.78 245 VAL A O 1
ATOM 1861 N N . THR A 1 246 ? 5.118 36.754 32.370 1.00 55.84 246 THR A N 1
ATOM 1862 C CA . THR A 1 246 ? 4.396 35.528 31.996 1.00 55.84 246 THR A CA 1
ATOM 1863 C C . THR A 1 246 ? 4.265 34.538 33.149 1.00 55.84 246 THR A C 1
ATOM 1865 O O . THR A 1 246 ? 3.475 33.603 33.052 1.00 55.84 246 THR A O 1
ATOM 1868 N N . GLY A 1 247 ? 5.025 34.723 34.235 1.00 59.69 247 GLY A N 1
ATOM 1869 C CA . GLY A 1 247 ? 5.094 33.771 35.344 1.00 59.69 247 GLY A CA 1
ATOM 1870 C C . GLY A 1 247 ? 5.730 32.432 34.951 1.00 59.69 247 GLY A C 1
ATOM 1871 O O . GLY A 1 247 ? 5.569 31.449 35.669 1.00 59.69 247 GLY A O 1
ATOM 1872 N N . GLN A 1 248 ? 6.431 32.371 33.813 1.00 56.00 248 GLN A N 1
ATOM 1873 C CA . GLN A 1 248 ? 7.011 31.147 33.258 1.00 56.00 248 GLN A CA 1
ATOM 1874 C C . GLN A 1 248 ? 8.536 31.133 33.400 1.00 56.00 248 GLN A C 1
ATOM 1876 O O . GLN A 1 248 ? 9.203 32.155 33.241 1.00 56.00 248 GLN A O 1
ATOM 1881 N N . TYR A 1 249 ? 9.106 29.961 33.679 1.00 57.97 249 TYR A N 1
ATOM 1882 C CA . TYR A 1 249 ? 10.552 29.776 33.813 1.00 57.97 249 TYR A CA 1
ATOM 1883 C C . TYR A 1 249 ? 11.216 29.567 32.443 1.00 57.97 249 TYR A C 1
ATOM 1885 O O . TYR A 1 249 ? 10.844 28.661 31.699 1.00 57.97 249 TYR A O 1
ATOM 1893 N N . LYS A 1 250 ? 12.238 30.371 32.120 1.00 63.03 250 LYS A N 1
ATOM 1894 C CA . LYS A 1 250 ? 13.051 30.245 30.895 1.00 63.03 250 LYS A CA 1
ATOM 1895 C C . LYS A 1 250 ? 14.487 29.816 31.226 1.00 63.03 250 LYS A C 1
ATOM 1897 O O . LYS A 1 250 ? 15.033 30.275 32.231 1.00 63.03 250 LYS A O 1
ATOM 1902 N N . PRO A 1 251 ? 15.116 28.934 30.424 1.00 59.66 251 PRO A N 1
ATOM 1903 C CA . PRO A 1 251 ? 16.484 28.494 30.680 1.00 59.66 251 PRO A CA 1
ATOM 1904 C C . PRO A 1 251 ? 17.460 29.640 30.409 1.00 59.66 251 PRO A C 1
ATOM 1906 O O . PRO A 1 251 ? 17.480 30.206 29.317 1.00 59.66 251 PRO A O 1
ATOM 1909 N N . VAL A 1 252 ? 18.312 29.948 31.384 1.00 59.47 252 VAL A N 1
ATOM 1910 C CA . VAL A 1 252 ? 19.434 30.872 31.207 1.00 59.47 252 VAL A CA 1
ATOM 1911 C C . VAL A 1 252 ? 20.598 30.063 30.646 1.00 59.47 252 VAL A C 1
ATOM 1913 O O . VAL A 1 252 ? 21.505 29.651 31.364 1.00 59.47 252 VAL A O 1
ATOM 1916 N N . THR A 1 253 ? 20.565 29.768 29.350 1.00 58.19 253 THR A N 1
ATOM 1917 C CA . THR A 1 253 ? 21.771 29.291 28.662 1.00 58.19 253 THR A CA 1
ATOM 1918 C C . THR A 1 253 ? 22.767 30.443 28.619 1.00 58.19 253 THR A C 1
ATOM 1920 O O . THR A 1 253 ? 22.460 31.490 28.047 1.00 58.19 253 THR A O 1
ATOM 1923 N N . SER A 1 254 ? 23.943 30.268 29.222 1.00 60.25 254 SER A N 1
ATOM 1924 C CA . SER A 1 254 ? 25.020 31.260 29.124 1.00 60.25 254 SER A CA 1
ATOM 1925 C C . SER A 1 254 ? 25.375 31.515 27.651 1.00 60.25 254 SER A C 1
ATOM 1927 O O . SER A 1 254 ? 25.306 30.598 26.826 1.00 60.25 254 SER A O 1
ATOM 1929 N N . GLU A 1 255 ? 25.792 32.736 27.293 1.00 57.00 255 GLU A N 1
ATOM 1930 C CA . GLU A 1 255 ? 26.202 33.061 25.913 1.00 57.00 255 GLU A CA 1
ATOM 1931 C C . GLU A 1 255 ? 27.278 32.097 25.370 1.00 57.00 255 GLU A C 1
ATOM 1933 O O . GLU A 1 255 ? 27.365 31.862 24.164 1.00 57.00 255 GLU A O 1
ATOM 1938 N N . ALA A 1 256 ? 28.084 31.507 26.259 1.00 58.19 256 ALA A N 1
ATOM 1939 C CA . ALA A 1 256 ? 29.086 30.502 25.928 1.00 58.19 256 ALA A CA 1
ATOM 1940 C C . ALA A 1 256 ? 28.467 29.167 25.474 1.00 58.19 256 ALA A C 1
ATOM 1942 O O . ALA A 1 256 ? 28.939 28.584 24.497 1.00 58.19 256 ALA A O 1
ATOM 1943 N N . GLU A 1 257 ? 27.392 28.700 26.116 1.00 59.00 257 GLU A N 1
ATOM 1944 C CA . GLU A 1 257 ? 26.683 27.479 25.708 1.00 59.00 257 GLU A CA 1
ATOM 1945 C C . GLU A 1 257 ? 25.890 27.682 24.411 1.00 59.00 257 GLU A C 1
ATOM 1947 O O . GLU A 1 257 ? 25.890 26.797 23.556 1.00 59.00 257 GLU A O 1
ATOM 1952 N N . GLN A 1 258 ? 25.293 28.861 24.205 1.00 57.44 258 GLN A N 1
ATOM 1953 C CA . GLN A 1 258 ? 24.632 29.194 22.936 1.00 57.44 258 GLN A CA 1
ATOM 1954 C C . GLN A 1 258 ? 25.637 29.263 21.776 1.00 57.44 258 GLN A C 1
ATOM 1956 O O . GLN A 1 258 ? 25.387 28.708 20.705 1.00 57.44 258 GLN A O 1
ATOM 1961 N N . LYS A 1 259 ? 26.814 29.872 21.990 1.00 67.69 259 LYS A N 1
ATOM 1962 C CA . LYS A 1 259 ? 27.902 29.898 20.996 1.00 67.69 259 LYS A CA 1
ATOM 1963 C C . LYS A 1 259 ? 28.486 28.505 20.742 1.00 67.69 259 LYS A C 1
ATOM 1965 O O . LYS A 1 259 ? 28.797 28.190 19.595 1.00 67.69 259 LYS A O 1
ATOM 1970 N N . ALA A 1 260 ? 28.610 27.658 21.766 1.00 68.75 260 ALA A N 1
ATOM 1971 C CA . ALA A 1 260 ? 29.085 26.282 21.613 1.00 68.75 260 ALA A CA 1
ATOM 1972 C C . ALA A 1 260 ? 28.090 25.412 20.827 1.00 68.75 260 ALA A C 1
ATOM 1974 O O . ALA A 1 260 ? 28.502 24.718 19.897 1.00 68.75 260 ALA A O 1
ATOM 1975 N N . ALA A 1 261 ? 26.791 25.509 21.126 1.00 66.94 261 ALA A N 1
ATOM 1976 C CA . ALA A 1 261 ? 25.736 24.811 20.393 1.00 66.94 261 ALA A CA 1
ATOM 1977 C C . ALA A 1 261 ? 25.633 25.298 18.938 1.00 66.94 261 ALA A C 1
ATOM 1979 O O . ALA A 1 261 ? 25.559 24.484 18.020 1.00 66.94 261 ALA A O 1
ATOM 1980 N N . ALA A 1 262 ? 25.724 26.612 18.701 1.00 72.38 262 ALA A N 1
ATOM 1981 C CA . ALA A 1 262 ? 25.754 27.173 17.351 1.00 72.38 262 ALA A CA 1
ATOM 1982 C C . ALA A 1 262 ? 26.993 26.716 16.562 1.00 72.38 262 ALA A C 1
ATOM 1984 O O . ALA A 1 262 ? 26.886 26.370 15.386 1.00 72.38 262 ALA A O 1
ATOM 1985 N N . LYS A 1 263 ? 28.167 26.645 17.206 1.00 76.88 263 LYS A N 1
ATOM 1986 C CA . LYS A 1 263 ? 29.402 26.150 16.581 1.00 76.88 263 LYS A CA 1
ATOM 1987 C C . LYS A 1 263 ? 29.323 24.654 16.266 1.00 76.88 263 LYS A C 1
ATOM 1989 O O . LYS A 1 263 ? 29.751 24.250 15.187 1.00 76.88 263 LYS A O 1
ATOM 1994 N N . GLN A 1 264 ? 28.744 23.845 17.155 1.00 71.00 264 GLN A N 1
ATOM 1995 C CA . GLN A 1 264 ? 28.494 22.422 16.898 1.00 71.00 264 GLN A CA 1
ATOM 1996 C C . GLN A 1 264 ? 27.474 22.214 15.772 1.00 71.00 264 GLN A C 1
ATOM 1998 O O . GLN A 1 264 ? 27.708 21.384 14.897 1.00 71.00 264 GLN A O 1
ATOM 2003 N N . ALA A 1 265 ? 26.400 23.006 15.724 1.00 73.19 265 ALA A N 1
ATOM 2004 C CA . ALA A 1 265 ? 25.423 22.961 14.637 1.00 73.19 265 ALA A CA 1
ATOM 2005 C C . ALA A 1 265 ? 26.054 23.342 13.286 1.00 73.19 265 ALA A C 1
ATOM 2007 O O . ALA A 1 265 ? 25.863 22.635 12.298 1.00 73.19 265 ALA A O 1
ATOM 2008 N N . GLN A 1 266 ? 26.883 24.392 13.250 1.00 77.75 266 GLN A N 1
ATOM 2009 C CA . GLN A 1 266 ? 27.627 24.784 12.047 1.00 77.75 266 GLN A CA 1
ATOM 2010 C C . GLN A 1 266 ? 28.641 23.717 11.609 1.00 77.75 266 GLN A C 1
ATOM 2012 O O . GLN A 1 266 ? 28.790 23.465 10.413 1.00 77.75 266 GLN A O 1
ATOM 2017 N N . GLN A 1 267 ? 29.330 23.062 12.549 1.00 76.06 267 GLN A N 1
ATOM 2018 C CA . GLN A 1 267 ? 30.243 21.957 12.240 1.00 76.06 267 GLN A CA 1
ATOM 2019 C C . GLN A 1 267 ? 29.495 20.731 11.703 1.00 76.06 267 GLN A C 1
ATOM 2021 O O . GLN A 1 267 ? 29.936 20.143 10.717 1.00 76.06 267 GLN A O 1
ATOM 2026 N N . ALA A 1 268 ? 28.344 20.386 12.283 1.00 76.00 268 ALA A N 1
ATOM 2027 C CA . ALA A 1 268 ? 27.499 19.294 11.808 1.00 76.00 268 ALA A CA 1
ATOM 2028 C C . ALA A 1 268 ? 26.917 19.582 10.413 1.00 76.00 268 ALA A C 1
ATOM 2030 O O . ALA A 1 268 ? 26.892 18.698 9.557 1.00 76.00 268 ALA A O 1
ATOM 2031 N N . GLU A 1 269 ? 26.495 20.820 10.145 1.00 81.19 269 GLU A N 1
ATOM 2032 C CA . GLU A 1 269 ? 26.015 21.230 8.823 1.00 81.19 269 GLU A CA 1
ATOM 2033 C C . GLU A 1 269 ? 27.140 21.201 7.779 1.00 81.19 269 GLU A C 1
ATOM 2035 O O . GLU A 1 269 ? 26.941 20.710 6.665 1.00 81.19 269 GLU A O 1
ATOM 2040 N N . LYS A 1 270 ? 28.344 21.664 8.138 1.00 86.94 270 LYS A N 1
ATOM 2041 C CA . LYS A 1 270 ? 29.517 21.600 7.258 1.00 86.94 270 LYS A CA 1
ATOM 2042 C C . LYS A 1 270 ? 29.899 20.151 6.941 1.00 86.94 270 LYS A C 1
ATOM 2044 O O . LYS A 1 270 ? 30.098 19.837 5.772 1.00 86.94 270 LYS A O 1
ATOM 2049 N N . ALA A 1 271 ? 29.904 19.270 7.942 1.00 86.31 271 ALA A N 1
ATOM 2050 C CA . ALA A 1 271 ? 30.157 17.842 7.756 1.00 86.31 271 ALA A CA 1
ATOM 2051 C C . ALA A 1 271 ? 29.094 17.174 6.865 1.00 86.31 271 ALA A C 1
ATOM 2053 O O . ALA A 1 271 ? 29.432 16.369 6.001 1.00 86.31 271 ALA A O 1
ATOM 2054 N N . ARG A 1 272 ? 27.813 17.550 7.005 1.00 85.56 272 ARG A N 1
ATOM 2055 C CA . ARG A 1 272 ? 26.734 17.067 6.123 1.00 85.56 272 ARG A CA 1
ATOM 2056 C C . ARG A 1 272 ? 26.926 17.510 4.672 1.00 85.56 272 ARG A C 1
ATOM 2058 O O . ARG A 1 272 ? 26.800 16.684 3.774 1.00 85.56 272 ARG A O 1
ATOM 2065 N N . LYS A 1 273 ? 27.270 18.780 4.436 1.00 88.38 273 LYS A N 1
ATOM 2066 C CA . LYS A 1 273 ? 27.544 19.297 3.081 1.00 88.38 273 LYS A CA 1
ATOM 2067 C C . LYS A 1 273 ? 28.782 18.654 2.455 1.00 88.38 273 LYS A C 1
ATOM 2069 O O . LYS A 1 273 ? 28.806 18.421 1.250 1.00 88.38 273 LYS A O 1
ATOM 2074 N N . GLU A 1 274 ? 29.802 18.364 3.257 1.00 88.75 274 GLU A N 1
ATOM 2075 C CA . GLU A 1 274 ? 31.012 17.676 2.805 1.00 88.75 274 GLU A CA 1
ATOM 2076 C C . GLU A 1 274 ? 30.734 16.208 2.449 1.00 88.75 274 GLU A C 1
ATOM 2078 O O . GLU A 1 274 ? 31.144 15.759 1.381 1.00 88.75 274 GLU A O 1
ATOM 2083 N N . ALA A 1 275 ? 29.940 15.501 3.260 1.00 86.75 275 ALA A N 1
ATOM 2084 C CA . ALA A 1 275 ? 29.484 14.144 2.958 1.00 86.75 275 ALA A CA 1
ATOM 2085 C C . ALA A 1 275 ? 28.627 14.085 1.680 1.00 86.75 275 ALA A C 1
ATOM 2087 O O . ALA A 1 275 ? 28.860 13.235 0.824 1.00 86.75 275 ALA A O 1
ATOM 2088 N N . GLU A 1 276 ? 27.695 15.028 1.499 1.00 89.44 276 GLU A N 1
ATOM 2089 C CA . GLU A 1 276 ? 26.880 15.117 0.279 1.00 89.44 276 GLU A CA 1
ATOM 2090 C C . GLU A 1 276 ? 27.744 15.395 -0.963 1.00 89.44 276 GLU A C 1
ATOM 2092 O O . GLU A 1 276 ? 27.507 14.847 -2.043 1.00 89.44 276 GLU A O 1
ATOM 2097 N N . ARG A 1 277 ? 28.778 16.236 -0.828 1.00 90.88 277 ARG A N 1
ATOM 2098 C CA . ARG A 1 277 ? 29.721 16.516 -1.917 1.00 90.88 277 ARG A CA 1
ATOM 2099 C C . ARG A 1 277 ? 30.559 15.283 -2.265 1.00 90.88 277 ARG A C 1
ATOM 2101 O O . ARG A 1 277 ? 30.715 15.000 -3.451 1.00 90.88 277 ARG A O 1
ATOM 2108 N N . ALA A 1 278 ? 31.029 14.540 -1.263 1.00 91.19 278 ALA A N 1
ATOM 2109 C CA . ALA A 1 278 ? 31.777 13.298 -1.454 1.00 91.19 278 ALA A CA 1
ATOM 2110 C C . ALA A 1 278 ? 30.927 12.204 -2.126 1.00 91.19 278 ALA A C 1
ATOM 2112 O O . ALA A 1 278 ? 31.405 11.505 -3.019 1.00 91.19 278 ALA A O 1
ATOM 2113 N N . GLU A 1 279 ? 29.647 12.088 -1.764 1.00 89.81 279 GLU A N 1
ATOM 2114 C CA . GLU A 1 279 ? 28.721 11.149 -2.406 1.00 89.81 279 GLU A CA 1
ATOM 2115 C C . GLU A 1 279 ? 28.474 11.515 -3.877 1.00 89.81 279 GLU A C 1
ATOM 2117 O O . GLU A 1 279 ? 28.560 10.656 -4.757 1.00 89.81 279 GLU A O 1
ATOM 2122 N N . LYS A 1 280 ? 28.256 12.803 -4.176 1.00 90.00 280 LYS A N 1
ATOM 2123 C CA . LYS A 1 280 ? 28.111 13.284 -5.561 1.00 90.00 280 LYS A CA 1
ATOM 2124 C C . LYS A 1 280 ? 29.357 13.022 -6.403 1.00 90.00 280 LYS A C 1
ATOM 2126 O O . LYS A 1 280 ? 29.225 12.678 -7.577 1.00 90.00 280 LYS A O 1
ATOM 2131 N N . GLU A 1 281 ? 30.545 13.177 -5.829 1.00 91.44 281 GLU A N 1
ATOM 2132 C CA . GLU A 1 281 ? 31.809 12.902 -6.515 1.00 91.44 281 GLU A CA 1
ATOM 2133 C C . GLU A 1 281 ? 31.979 11.408 -6.814 1.00 91.44 281 GLU A C 1
ATOM 2135 O O . GLU A 1 281 ? 32.280 11.050 -7.952 1.00 91.44 281 GLU A O 1
ATOM 2140 N N . ARG A 1 282 ? 31.645 10.532 -5.856 1.00 93.00 282 ARG A N 1
ATOM 2141 C CA . ARG A 1 282 ? 31.600 9.076 -6.069 1.00 93.00 282 ARG A CA 1
ATOM 2142 C C . ARG A 1 282 ? 30.656 8.678 -7.200 1.00 93.00 282 ARG A C 1
ATOM 2144 O O . ARG A 1 282 ? 31.043 7.934 -8.096 1.00 93.00 282 ARG A O 1
ATOM 2151 N N . VAL A 1 283 ? 29.430 9.202 -7.189 1.00 92.94 283 VAL A N 1
ATOM 2152 C CA . VAL A 1 283 ? 28.436 8.919 -8.237 1.00 92.94 283 VAL A CA 1
ATOM 2153 C C . VAL A 1 283 ? 28.911 9.444 -9.595 1.00 92.94 283 VAL A C 1
ATOM 2155 O O . VAL A 1 283 ? 28.687 8.807 -10.626 1.00 92.94 283 VAL A O 1
ATOM 2158 N N . ALA A 1 284 ? 29.584 10.597 -9.631 1.00 90.94 284 ALA A N 1
ATOM 2159 C CA . ALA A 1 284 ? 30.163 11.127 -10.860 1.00 90.94 284 ALA A CA 1
ATOM 2160 C C . ALA A 1 284 ? 31.311 10.249 -11.387 1.00 90.94 284 ALA A C 1
ATOM 2162 O O . ALA A 1 284 ? 31.409 10.054 -12.598 1.00 90.94 284 ALA A O 1
ATOM 2163 N N . GLU A 1 285 ? 32.150 9.697 -10.510 1.00 91.75 285 GLU A N 1
ATOM 2164 C CA . GLU A 1 285 ? 33.221 8.770 -10.885 1.00 91.75 285 GLU A CA 1
ATOM 2165 C C . GLU A 1 285 ? 32.666 7.439 -11.412 1.00 91.75 285 GLU A C 1
ATOM 2167 O O . GLU A 1 285 ? 33.105 6.965 -12.459 1.00 91.75 285 GLU A O 1
ATOM 2172 N N . GLU A 1 286 ? 31.644 6.877 -10.760 1.00 90.94 286 GLU A N 1
ATOM 2173 C CA . GLU A 1 286 ? 30.938 5.676 -11.233 1.00 90.94 286 GLU A CA 1
ATOM 2174 C C . GLU A 1 286 ? 30.321 5.908 -12.623 1.00 90.94 286 GLU A C 1
ATOM 2176 O O . GLU A 1 286 ? 30.477 5.083 -13.524 1.00 90.94 286 GLU A O 1
ATOM 2181 N N . ARG A 1 287 ? 29.706 7.078 -12.856 1.00 91.75 287 ARG A N 1
ATOM 2182 C CA . ARG A 1 287 ? 29.189 7.459 -14.183 1.00 91.75 287 ARG A CA 1
ATOM 2183 C C . ARG A 1 287 ? 30.289 7.608 -15.232 1.00 91.75 287 ARG A C 1
ATOM 2185 O O . ARG A 1 287 ? 30.051 7.271 -16.390 1.00 91.75 287 ARG A O 1
ATOM 2192 N N . ARG A 1 288 ? 31.469 8.119 -14.861 1.00 91.00 288 ARG A N 1
ATOM 2193 C CA . ARG A 1 288 ? 32.623 8.215 -15.773 1.00 91.00 288 ARG A CA 1
ATOM 2194 C C . ARG A 1 288 ? 33.129 6.828 -16.158 1.00 91.00 288 ARG A C 1
ATOM 2196 O O . ARG A 1 288 ? 33.238 6.563 -17.349 1.00 91.00 288 ARG A O 1
ATOM 2203 N N . LYS A 1 289 ? 33.322 5.937 -15.181 1.00 92.56 289 LYS A N 1
ATOM 2204 C CA . LYS A 1 289 ? 33.721 4.538 -15.418 1.00 92.56 289 LYS A CA 1
ATOM 2205 C C . LYS A 1 289 ? 32.731 3.827 -16.333 1.00 92.56 289 LYS A C 1
ATOM 2207 O O . LYS A 1 289 ? 33.132 3.268 -17.345 1.00 92.56 289 LYS A O 1
ATOM 2212 N N . HIS A 1 290 ? 31.436 3.955 -16.052 1.00 91.88 290 HIS A N 1
ATOM 2213 C CA . HIS A 1 290 ? 30.400 3.352 -16.884 1.00 91.88 290 HIS A CA 1
ATOM 2214 C C . HIS A 1 290 ? 30.379 3.914 -18.319 1.00 91.88 290 HIS A C 1
ATOM 2216 O O . HIS A 1 290 ? 30.166 3.184 -19.286 1.00 91.88 290 HIS A O 1
ATOM 2222 N N . ALA A 1 291 ? 30.621 5.218 -18.487 1.00 89.19 291 ALA A N 1
ATOM 2223 C CA . ALA A 1 291 ? 30.723 5.827 -19.810 1.00 89.19 291 ALA A CA 1
ATOM 2224 C C . ALA A 1 291 ? 31.960 5.345 -20.587 1.00 89.19 291 ALA A C 1
ATOM 2226 O O . ALA A 1 291 ? 31.877 5.181 -21.806 1.00 89.19 291 ALA A O 1
ATOM 2227 N N . ASP A 1 292 ? 33.084 5.119 -19.909 1.00 90.06 292 ASP A N 1
ATOM 2228 C CA . ASP A 1 292 ? 34.305 4.589 -20.519 1.00 90.06 292 ASP A CA 1
ATOM 2229 C C . ASP A 1 292 ? 34.156 3.107 -20.892 1.00 90.06 292 ASP A C 1
ATOM 2231 O O . ASP A 1 292 ? 34.496 2.740 -22.016 1.00 90.06 292 ASP A O 1
ATOM 2235 N N . GLU A 1 293 ? 33.512 2.293 -20.050 1.00 91.94 293 GLU A N 1
ATOM 2236 C CA . GLU A 1 293 ? 33.126 0.911 -20.384 1.00 91.94 293 GLU A CA 1
ATOM 2237 C C . GLU A 1 293 ? 32.239 0.856 -21.637 1.00 91.94 293 GLU A C 1
ATOM 2239 O O . GLU A 1 293 ? 32.495 0.086 -22.562 1.00 91.94 293 GLU A O 1
ATOM 2244 N N . LEU A 1 294 ? 31.229 1.730 -21.729 1.00 88.50 294 LEU A N 1
ATOM 2245 C CA . LEU A 1 294 ? 30.370 1.838 -22.913 1.00 88.50 294 LEU A CA 1
ATOM 2246 C C . LEU A 1 294 ? 31.146 2.262 -24.169 1.00 88.50 294 LEU A C 1
ATOM 2248 O O . LEU A 1 294 ? 30.803 1.845 -25.281 1.00 88.50 294 LEU A O 1
ATOM 2252 N N . ARG A 1 295 ? 32.167 3.118 -24.033 1.00 87.25 295 ARG A N 1
ATOM 2253 C CA . ARG A 1 295 ? 33.043 3.501 -25.154 1.00 87.25 295 ARG A CA 1
ATOM 2254 C C . ARG A 1 295 ? 33.909 2.331 -25.599 1.00 87.25 295 ARG A C 1
ATOM 2256 O O . ARG A 1 295 ? 34.034 2.122 -26.805 1.00 87.25 295 ARG A O 1
ATOM 2263 N N . GLU A 1 296 ? 34.462 1.573 -24.662 1.00 88.69 296 GLU A N 1
ATOM 2264 C CA . GLU A 1 296 ? 35.278 0.398 -24.951 1.00 88.69 296 GLU A CA 1
ATOM 2265 C C . GLU A 1 296 ? 34.443 -0.711 -25.599 1.00 88.69 296 GLU A C 1
ATOM 2267 O O . GLU A 1 296 ? 34.817 -1.219 -26.654 1.00 88.69 296 GLU A O 1
ATOM 2272 N N . GLU A 1 297 ? 33.231 -0.972 -25.102 1.00 85.69 297 GLU A N 1
ATOM 2273 C CA . GLU A 1 297 ? 32.298 -1.919 -25.718 1.00 85.69 297 GLU A CA 1
ATOM 2274 C C . GLU A 1 297 ? 31.917 -1.495 -27.150 1.00 85.69 297 GLU A C 1
ATOM 2276 O O . GLU A 1 297 ? 31.869 -2.316 -28.072 1.00 85.69 297 GLU A O 1
ATOM 2281 N N . ARG A 1 298 ? 31.678 -0.196 -27.384 1.00 85.75 298 ARG A N 1
ATOM 2282 C CA . ARG A 1 298 ? 31.428 0.334 -28.737 1.00 85.75 298 ARG A CA 1
ATOM 2283 C C . ARG A 1 298 ? 32.649 0.182 -29.643 1.00 85.75 298 ARG A C 1
ATOM 2285 O O . ARG A 1 298 ? 32.481 -0.178 -30.809 1.00 85.75 298 ARG A O 1
ATOM 2292 N N . ALA A 1 299 ? 33.854 0.421 -29.128 1.00 84.00 299 ALA A N 1
ATOM 2293 C CA . ALA A 1 299 ? 35.099 0.229 -29.866 1.00 84.00 299 ALA A CA 1
ATOM 2294 C C . ALA A 1 299 ? 35.333 -1.254 -30.201 1.00 84.00 299 ALA A C 1
ATOM 2296 O O . ALA A 1 299 ? 35.704 -1.578 -31.330 1.00 84.00 299 ALA A O 1
ATOM 2297 N N . GLU A 1 300 ? 35.039 -2.172 -29.280 1.00 83.88 300 GLU A N 1
ATOM 2298 C CA . GLU A 1 300 ? 35.078 -3.611 -29.537 1.00 83.88 300 GLU A CA 1
ATOM 2299 C C . GLU A 1 300 ? 34.057 -4.041 -30.585 1.00 83.88 300 GLU A C 1
ATOM 2301 O O . GLU A 1 300 ? 34.388 -4.802 -31.496 1.00 83.88 300 GLU A O 1
ATOM 2306 N N . ARG A 1 301 ? 32.815 -3.549 -30.495 1.00 81.00 301 ARG A N 1
ATOM 2307 C CA . ARG A 1 301 ? 31.785 -3.810 -31.510 1.00 81.00 301 ARG A CA 1
ATOM 2308 C C . ARG A 1 301 ? 32.229 -3.299 -32.880 1.00 81.00 301 ARG A C 1
ATOM 2310 O O . ARG A 1 301 ? 32.033 -4.008 -33.865 1.00 81.00 301 ARG A O 1
ATOM 2317 N N . ALA A 1 302 ? 32.871 -2.131 -32.950 1.00 78.94 302 ALA A N 1
ATOM 2318 C CA . ALA A 1 302 ? 33.441 -1.604 -34.188 1.00 78.94 302 ALA A CA 1
ATOM 2319 C C . ALA A 1 302 ? 34.573 -2.498 -34.726 1.00 78.94 302 ALA A C 1
ATOM 2321 O O . ALA A 1 302 ? 34.537 -2.866 -35.897 1.00 78.94 302 ALA A O 1
ATOM 2322 N N . ARG A 1 303 ? 35.509 -2.947 -33.876 1.00 81.19 303 ARG A N 1
ATOM 2323 C CA . ARG A 1 303 ? 36.580 -3.891 -34.260 1.00 81.19 303 ARG A CA 1
ATOM 2324 C C . ARG A 1 303 ? 36.031 -5.235 -34.749 1.00 81.19 303 ARG A C 1
ATOM 2326 O O . ARG A 1 303 ? 36.497 -5.766 -35.755 1.00 81.19 303 ARG A O 1
ATOM 2333 N N . ARG A 1 304 ? 35.006 -5.783 -34.082 1.00 75.19 304 ARG A N 1
ATOM 2334 C CA . ARG A 1 304 ? 34.323 -7.017 -34.520 1.00 75.19 304 ARG A CA 1
ATOM 2335 C C . ARG A 1 304 ? 33.634 -6.824 -35.869 1.00 75.19 304 ARG A C 1
ATOM 2337 O O . ARG A 1 304 ? 33.666 -7.732 -36.696 1.00 75.19 304 ARG A O 1
ATOM 2344 N N . ASN A 1 305 ? 33.037 -5.659 -36.097 1.00 68.94 305 ASN A N 1
ATOM 2345 C CA . ASN A 1 305 ? 32.365 -5.329 -37.349 1.00 68.94 305 ASN A CA 1
ATOM 2346 C C . ASN A 1 305 ? 33.358 -5.126 -38.515 1.00 68.94 305 ASN A C 1
ATOM 2348 O O . ASN A 1 305 ? 33.103 -5.585 -39.624 1.00 68.94 305 ASN A O 1
ATOM 2352 N N . ASP A 1 306 ? 34.519 -4.523 -38.251 1.00 68.81 306 ASP A N 1
ATOM 2353 C CA . ASP A 1 306 ? 35.563 -4.276 -39.257 1.00 68.81 306 ASP A CA 1
ATOM 2354 C C . ASP A 1 306 ? 36.367 -5.543 -39.642 1.00 68.81 306 ASP A C 1
ATOM 2356 O O . ASP A 1 306 ? 37.017 -5.618 -40.695 1.00 68.81 306 ASP A O 1
ATOM 2360 N N . SER A 1 307 ? 36.264 -6.603 -38.832 1.00 76.19 307 SER A N 1
ATOM 2361 C CA . SER A 1 307 ? 36.813 -7.921 -39.165 1.00 76.19 307 SER A CA 1
ATOM 2362 C C . SER A 1 307 ? 36.221 -8.476 -40.471 1.00 76.19 307 SER A C 1
ATOM 2364 O O . SER A 1 307 ? 35.058 -8.240 -40.803 1.00 76.19 307 SER A O 1
ATOM 2366 N N . VAL A 1 308 ? 37.009 -9.255 -41.221 1.00 64.00 308 VAL A N 1
ATOM 2367 C CA . VAL A 1 308 ? 36.592 -9.861 -42.506 1.00 64.00 308 VAL A CA 1
ATOM 2368 C C . VAL A 1 308 ? 35.303 -10.680 -42.349 1.00 64.00 308 VAL A C 1
ATOM 2370 O O . VAL A 1 308 ? 34.395 -10.590 -43.175 1.00 64.00 308 VAL A O 1
ATOM 2373 N N . LEU A 1 309 ? 35.183 -11.407 -41.236 1.00 68.94 309 LEU A N 1
ATOM 2374 C CA . LEU A 1 309 ? 33.995 -12.185 -40.888 1.00 68.94 309 LEU A CA 1
ATOM 2375 C C . LEU A 1 309 ? 32.787 -11.286 -40.548 1.00 68.94 309 LEU A C 1
ATOM 2377 O O . LEU A 1 309 ? 31.658 -11.586 -40.939 1.00 68.94 309 LEU A O 1
ATOM 2381 N N . GLY A 1 310 ? 33.021 -10.157 -39.869 1.00 65.44 310 GLY A N 1
ATOM 2382 C CA . GLY A 1 310 ? 32.007 -9.143 -39.565 1.00 65.44 310 GLY A CA 1
ATOM 2383 C C . GLY A 1 310 ? 31.450 -8.464 -40.818 1.00 65.44 310 GLY A C 1
ATOM 2384 O O . GLY A 1 310 ? 30.230 -8.382 -40.987 1.00 65.44 310 GLY A O 1
ATOM 2385 N N . ARG A 1 311 ? 32.326 -8.082 -41.754 1.00 70.75 311 ARG A N 1
ATOM 2386 C CA . ARG A 1 311 ? 31.940 -7.505 -43.052 1.00 70.75 311 ARG A CA 1
ATOM 2387 C C . ARG A 1 311 ? 31.140 -8.482 -43.911 1.00 70.75 311 ARG A C 1
ATOM 2389 O O . ARG A 1 311 ? 30.136 -8.083 -44.504 1.00 70.75 311 ARG A O 1
ATOM 2396 N N . MET A 1 312 ? 31.517 -9.763 -43.933 1.00 72.69 312 MET A N 1
ATOM 2397 C CA . MET A 1 312 ? 30.748 -10.804 -44.628 1.00 72.69 312 MET A CA 1
ATOM 2398 C C . MET A 1 312 ? 29.350 -10.984 -44.022 1.00 72.69 312 MET A C 1
ATOM 2400 O O . MET A 1 312 ? 28.362 -10.993 -44.756 1.00 72.69 312 MET A O 1
ATOM 2404 N N . LYS A 1 313 ? 29.243 -11.039 -42.687 1.00 70.56 313 LYS A N 1
ATOM 2405 C CA . LYS A 1 313 ? 27.958 -11.154 -41.982 1.00 70.56 313 LYS A CA 1
ATOM 2406 C C . LYS A 1 313 ? 27.041 -9.957 -42.254 1.00 70.56 313 LYS A C 1
ATOM 2408 O O . LYS A 1 313 ? 25.867 -10.150 -42.560 1.00 70.56 313 LYS A O 1
ATOM 2413 N N . ASN A 1 314 ? 27.565 -8.734 -42.212 1.00 71.12 314 ASN A N 1
ATOM 2414 C CA . ASN A 1 314 ? 26.768 -7.537 -42.492 1.00 71.12 314 ASN A CA 1
ATOM 2415 C C . ASN A 1 314 ? 26.359 -7.417 -43.962 1.00 71.12 314 ASN A C 1
ATOM 2417 O O . ASN A 1 314 ? 25.250 -6.976 -44.257 1.00 71.12 314 ASN A O 1
ATOM 2421 N N . THR A 1 315 ? 27.208 -7.867 -44.887 1.00 73.69 315 THR A N 1
ATOM 2422 C CA . THR A 1 315 ? 26.867 -7.918 -46.315 1.00 73.69 315 THR A CA 1
ATOM 2423 C C . THR A 1 315 ? 25.758 -8.940 -46.579 1.00 73.69 315 THR A C 1
ATOM 2425 O O . THR A 1 315 ? 24.806 -8.641 -47.303 1.00 73.69 315 THR A O 1
ATOM 2428 N N . ALA A 1 316 ? 25.814 -10.108 -45.930 1.00 71.88 316 ALA A N 1
ATOM 2429 C CA . ALA A 1 316 ? 24.758 -11.115 -46.006 1.00 71.88 316 ALA A CA 1
ATOM 2430 C C . ALA A 1 316 ? 23.426 -10.583 -45.445 1.00 71.88 316 ALA A C 1
ATOM 2432 O O . ALA A 1 316 ? 22.399 -10.667 -46.116 1.00 71.88 316 ALA A O 1
ATOM 2433 N N . ILE A 1 317 ? 23.446 -9.948 -44.268 1.00 72.06 317 ILE A N 1
ATOM 2434 C CA . ILE A 1 317 ? 22.248 -9.369 -43.637 1.00 72.06 317 ILE A CA 1
ATOM 2435 C C . ILE A 1 317 ? 21.648 -8.240 -44.486 1.00 72.06 317 ILE A C 1
ATOM 2437 O O . ILE A 1 317 ? 20.432 -8.194 -44.668 1.00 72.06 317 ILE A O 1
ATOM 2441 N N . ASN A 1 318 ? 22.466 -7.355 -45.061 1.00 71.44 318 ASN A N 1
ATOM 2442 C CA . ASN A 1 318 ? 21.967 -6.292 -45.937 1.00 71.44 318 ASN A CA 1
ATOM 2443 C C . ASN A 1 318 ? 21.372 -6.846 -47.235 1.00 71.44 318 ASN A C 1
ATOM 2445 O O . ASN A 1 318 ? 20.367 -6.325 -47.715 1.00 71.44 318 ASN A O 1
ATOM 2449 N N . THR A 1 319 ? 21.937 -7.924 -47.780 1.00 73.88 319 THR A N 1
ATOM 2450 C CA . THR A 1 319 ? 21.401 -8.576 -48.984 1.00 73.88 319 THR A CA 1
ATOM 2451 C C . THR A 1 319 ? 20.042 -9.216 -48.701 1.00 73.88 319 THR A C 1
ATOM 2453 O O . THR A 1 319 ? 19.097 -8.998 -49.458 1.00 73.88 319 THR A O 1
ATOM 2456 N N . VAL A 1 320 ? 19.909 -9.910 -47.567 1.00 76.50 320 VAL A N 1
ATOM 2457 C CA . VAL A 1 320 ? 18.646 -10.519 -47.121 1.00 76.50 320 VAL A CA 1
ATOM 2458 C C . VAL A 1 320 ? 17.589 -9.451 -46.825 1.00 76.50 320 VAL A C 1
ATOM 2460 O O . VAL A 1 320 ? 16.460 -9.551 -47.302 1.00 76.50 320 VAL A O 1
ATOM 2463 N N . THR A 1 321 ? 17.956 -8.381 -46.115 1.00 72.00 321 THR A N 1
ATOM 2464 C CA . THR A 1 321 ? 17.032 -7.279 -45.794 1.00 72.00 321 THR A CA 1
ATOM 2465 C C . THR A 1 321 ? 16.549 -6.567 -47.059 1.00 72.00 321 THR A C 1
ATOM 2467 O O . THR A 1 321 ? 15.361 -6.263 -47.174 1.00 72.00 321 THR A O 1
ATOM 2470 N N . ARG A 1 322 ? 17.438 -6.344 -48.039 1.00 71.75 322 ARG A N 1
ATOM 2471 C CA . ARG A 1 322 ? 17.111 -5.699 -49.322 1.00 71.75 322 ARG A CA 1
ATOM 2472 C C . ARG A 1 322 ? 16.243 -6.588 -50.210 1.00 71.75 322 ARG A C 1
ATOM 2474 O O . ARG A 1 322 ? 15.335 -6.084 -50.867 1.00 71.75 322 ARG A O 1
ATOM 2481 N N . GLN A 1 323 ? 16.471 -7.902 -50.194 1.00 69.88 323 GLN A N 1
ATOM 2482 C CA . GLN A 1 323 ? 15.588 -8.855 -50.862 1.00 69.88 323 GLN A CA 1
ATOM 2483 C C . GLN A 1 323 ? 14.195 -8.838 -50.233 1.00 69.88 323 GLN A C 1
ATOM 2485 O O . GLN A 1 323 ? 13.235 -8.609 -50.965 1.00 69.88 323 GLN A O 1
ATOM 2490 N N . LEU A 1 324 ? 14.092 -8.936 -48.903 1.00 66.88 324 LEU A N 1
ATOM 2491 C CA . LEU A 1 324 ? 12.821 -8.905 -48.170 1.00 66.88 324 LEU A CA 1
ATOM 2492 C C . LEU A 1 324 ? 12.024 -7.616 -48.407 1.00 66.88 324 LEU A C 1
ATOM 2494 O O . LEU A 1 324 ? 10.829 -7.680 -48.706 1.00 66.88 324 LEU A O 1
ATOM 2498 N N . THR A 1 325 ? 12.674 -6.450 -48.344 1.00 70.38 325 THR A N 1
ATOM 2499 C CA . THR A 1 325 ? 12.014 -5.164 -48.641 1.00 70.38 325 THR A CA 1
ATOM 2500 C C . THR A 1 325 ? 11.598 -5.058 -50.103 1.00 70.38 325 THR A C 1
ATOM 2502 O O . THR A 1 325 ? 10.509 -4.557 -50.375 1.00 70.38 325 THR A O 1
ATOM 2505 N N . SER A 1 326 ? 12.395 -5.570 -51.048 1.00 70.31 326 SER A N 1
ATOM 2506 C CA . SER A 1 326 ? 12.016 -5.587 -52.468 1.00 70.31 326 SER A CA 1
ATOM 2507 C C . SER A 1 326 ? 10.825 -6.509 -52.754 1.00 70.31 326 SER A C 1
ATOM 2509 O O . SER A 1 326 ? 9.961 -6.157 -53.551 1.00 70.31 326 SER A O 1
ATOM 2511 N N . THR A 1 327 ? 10.718 -7.656 -52.076 1.00 66.31 327 THR A N 1
ATOM 2512 C CA . THR A 1 327 ? 9.572 -8.567 -52.214 1.00 66.31 327 THR A CA 1
ATOM 2513 C C . THR A 1 327 ? 8.311 -8.012 -51.563 1.00 66.31 327 THR A C 1
ATOM 2515 O O . THR A 1 327 ? 7.237 -8.117 -52.147 1.00 66.31 327 THR A O 1
ATOM 2518 N N . LEU A 1 328 ? 8.430 -7.353 -50.406 1.00 67.44 328 LEU A N 1
ATOM 2519 C CA . LEU A 1 328 ? 7.303 -6.693 -49.740 1.00 67.44 328 LEU A CA 1
ATOM 2520 C C . LEU A 1 328 ? 6.781 -5.502 -50.550 1.00 67.44 328 LEU A C 1
ATOM 2522 O O . LEU A 1 328 ? 5.578 -5.389 -50.769 1.00 67.44 328 LEU A O 1
ATOM 2526 N N . THR A 1 329 ? 7.672 -4.647 -51.058 1.00 65.88 329 THR A N 1
ATOM 2527 C CA . THR A 1 329 ? 7.280 -3.499 -51.896 1.00 65.88 329 THR A CA 1
ATOM 2528 C C . THR A 1 329 ? 6.691 -3.933 -53.236 1.00 65.88 329 THR A C 1
ATOM 2530 O O . THR A 1 329 ? 5.711 -3.344 -53.683 1.00 65.88 329 THR A O 1
ATOM 2533 N N . ARG A 1 330 ? 7.212 -5.000 -53.856 1.00 64.81 330 ARG A N 1
ATOM 2534 C CA . ARG A 1 330 ? 6.674 -5.539 -55.115 1.00 64.81 330 ARG A CA 1
ATOM 2535 C C . ARG A 1 330 ? 5.345 -6.285 -54.912 1.00 64.81 330 ARG A C 1
ATOM 2537 O O . ARG A 1 330 ? 4.481 -6.198 -55.778 1.00 64.81 330 ARG A O 1
ATOM 2544 N N . GLY A 1 331 ? 5.134 -6.931 -53.761 1.00 62.84 331 GLY A N 1
ATOM 2545 C CA . GLY A 1 331 ? 3.846 -7.532 -53.383 1.00 62.84 331 GLY A CA 1
ATOM 2546 C C . GLY A 1 331 ? 2.756 -6.499 -53.058 1.00 62.84 331 GLY A C 1
ATOM 2547 O O . GLY A 1 331 ? 1.602 -6.662 -53.457 1.00 62.84 331 GLY A O 1
ATOM 2548 N N . LEU A 1 332 ? 3.123 -5.392 -52.405 1.00 57.81 332 LEU A N 1
ATOM 2549 C CA . LEU A 1 332 ? 2.206 -4.280 -52.125 1.00 57.81 332 LEU A CA 1
ATOM 2550 C C . LEU A 1 332 ? 1.857 -3.470 -53.385 1.00 57.81 332 LEU A C 1
ATOM 2552 O O . LEU A 1 332 ? 0.695 -3.133 -53.578 1.00 57.81 332 LEU A O 1
ATOM 2556 N N . LEU A 1 333 ? 2.811 -3.207 -54.290 1.00 53.16 333 LEU A N 1
ATOM 2557 C CA . LEU A 1 333 ? 2.499 -2.533 -55.562 1.00 53.16 333 LEU A CA 1
ATOM 2558 C C . LEU A 1 333 ? 1.738 -3.436 -56.547 1.00 53.16 333 LEU A C 1
ATOM 2560 O O . LEU A 1 333 ? 0.870 -2.952 -57.274 1.00 53.16 333 LEU A O 1
ATOM 2564 N N . GLY A 1 334 ? 2.037 -4.739 -56.566 1.00 54.84 334 GLY A N 1
ATOM 2565 C CA . GLY A 1 334 ? 1.370 -5.708 -57.441 1.00 54.84 334 GLY A CA 1
ATOM 2566 C C . GLY A 1 334 ? -0.096 -5.963 -57.075 1.00 54.84 334 GLY A C 1
ATOM 2567 O O . GLY A 1 334 ? -0.904 -6.212 -57.962 1.00 54.84 334 GLY A O 1
ATOM 2568 N N . SER A 1 335 ? -0.466 -5.837 -55.796 1.00 54.47 335 SER A N 1
ATOM 2569 C CA . SER A 1 335 ? -1.864 -5.963 -55.346 1.00 54.47 335 SER A CA 1
ATOM 2570 C C . SER A 1 335 ? -2.706 -4.696 -55.566 1.00 54.47 335 SER A C 1
ATOM 2572 O O . SER A 1 335 ? -3.927 -4.789 -55.641 1.00 54.47 335 SER A O 1
ATOM 2574 N N . LEU A 1 336 ? -2.075 -3.527 -55.740 1.00 51.78 336 LEU A N 1
ATOM 2575 C CA . LEU A 1 336 ? -2.744 -2.251 -56.046 1.00 51.78 336 LEU A CA 1
ATOM 2576 C C . LEU A 1 336 ? -2.865 -1.960 -57.551 1.00 51.78 336 LEU A C 1
ATOM 2578 O O . LEU A 1 336 ? -3.705 -1.162 -57.958 1.00 51.78 336 LEU A O 1
ATOM 2582 N N . THR A 1 337 ? -2.069 -2.624 -58.392 1.00 54.44 337 THR A N 1
ATOM 2583 C CA . THR A 1 337 ? -2.135 -2.522 -59.860 1.00 54.44 337 THR A CA 1
ATOM 2584 C C . THR A 1 337 ? -2.619 -3.833 -60.477 1.00 54.44 337 THR A C 1
ATOM 2586 O O . THR A 1 337 ? -1.970 -4.434 -61.328 1.00 54.44 337 THR A O 1
ATOM 2589 N N . GLY A 1 338 ? -3.795 -4.288 -60.040 1.00 43.47 338 GLY A N 1
ATOM 2590 C CA . GLY A 1 338 ? -4.497 -5.395 -60.680 1.00 43.47 338 GLY A CA 1
ATOM 2591 C C . GLY A 1 338 ? -4.822 -5.074 -62.142 1.00 43.47 338 GLY A C 1
ATOM 2592 O O . GLY A 1 338 ? -5.672 -4.230 -62.429 1.00 43.47 338 GLY A O 1
ATOM 2593 N N . LYS A 1 339 ? -4.167 -5.772 -63.074 1.00 43.94 339 LYS A N 1
ATOM 2594 C CA . LYS A 1 339 ? -4.743 -6.049 -64.394 1.00 43.94 339 LYS A CA 1
ATOM 2595 C C . LYS A 1 339 ? -5.523 -7.362 -64.303 1.00 43.94 339 LYS A C 1
ATOM 2597 O O . LYS A 1 339 ? -5.027 -8.323 -63.722 1.00 43.94 339 LYS A O 1
ATOM 2602 N N . LYS A 1 340 ? -6.746 -7.310 -64.844 1.00 39.28 340 LYS A N 1
ATOM 2603 C CA . LYS A 1 340 ? -7.630 -8.441 -65.156 1.00 39.28 340 LYS A CA 1
ATOM 2604 C C . LYS A 1 340 ? -6.907 -9.577 -65.863 1.00 39.28 340 LYS A C 1
ATOM 2606 O O . LYS A 1 340 ? -6.000 -9.256 -66.667 1.00 39.28 340 LYS A O 1
#

pLDDT: mean 70.68, std 20.53, range [27.52, 95.81]

Secondary structure (DSSP, 8-state):
---GGGT-------S-GGGS-HHHHTT--SEEEE-----SHHHHHHHHHHHHHSPP-TTS-HHHHHHHPPTTEEEEE-B-TTSPBPPPEEEEPPPP-S--SPPPHHHHHHHHHTSTTTTTS-S---PPPHHHHHHHHHHTT--------PPPPPP--------------EEEEEETTTTEEEEEE--PPPPPP------------------PPPP--EEEEEEEEE-TTT--EEEEEEEEEEETTTTEEEE---HHHHHHHHHHHHHHHHHHHHHHHHHHHHHHHHHHHHHHHHHHHHHHHHHHHHSHHHHHHHHHHHHHHHHHHHHHHHHHHHHHS---

Foldseek 3Di:
DPCVVVVDDDDDDDLFPVVDDPVVLLVPLWDKAAAQADPDPVSLVSLVVVQVSADADPVDRSSVVSNVGDPQKTWTWHADPVRHIDHIDIDGHDDDPDDDDDDDPVVVVVCLCPDPCNPPPPDDDPDQDPVNVVVVCVVVVVDDPPPDDDDDDDDDDDDDDDDDDDPQAWEWEQDPVVRDTDTDTDDDDDDDDDDDDDDDDDDDDDDDDDDDDDDFDWDWHFYFDQDPVPRGTDTDTFTWTQDPVPRDTDTPDDPVNVVVVVVVVVVVVVVVVVVVVVVVVVVVVVVVVVVVVVVVVVVVVVVCCPDPVNVVVVVVVVVVVVVVVVVVVCVVVPVVPDDD

Solvent-accessible surface area (backbone atoms only — not comparable to full-atom values): 21622 Å² total; per-residue (Å²): 134,80,40,66,90,72,77,52,86,85,86,87,87,73,96,50,79,80,79,49,55,66,85,54,54,76,66,56,59,62,49,77,44,55,53,52,83,61,87,47,78,66,40,46,50,49,46,46,55,57,32,68,72,48,45,80,39,94,91,51,61,56,52,63,46,37,59,69,41,51,91,57,29,29,42,37,25,44,53,44,100,87,67,48,68,34,62,44,41,82,45,76,57,81,75,76,93,63,85,90,69,87,74,54,72,69,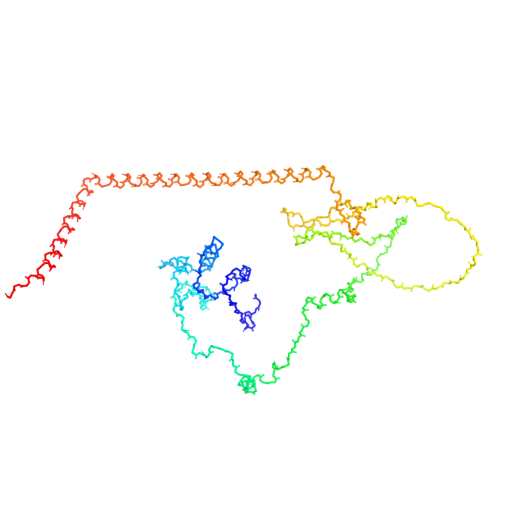60,51,49,52,52,46,69,71,35,96,55,47,87,73,69,72,73,84,77,88,69,81,46,74,64,57,51,52,51,48,35,63,76,65,64,70,73,71,83,81,75,81,82,77,83,88,80,86,88,85,89,82,84,91,71,88,80,73,84,77,76,84,65,57,30,41,36,72,38,86,90,78,76,43,73,46,79,43,68,70,88,72,88,81,82,85,91,82,83,86,87,85,89,85,84,86,87,85,90,85,82,88,82,80,92,69,85,75,76,81,63,67,47,78,37,56,27,49,44,74,39,89,87,78,75,43,74,44,81,40,83,42,44,26,36,62,38,89,88,78,77,45,73,44,76,61,71,51,73,66,56,53,52,49,52,51,52,50,50,52,50,52,51,49,50,50,54,49,50,54,49,52,51,53,49,51,54,50,50,52,53,49,53,52,52,50,51,53,50,50,52,50,51,50,52,47,54,52,43,73,31,73,70,31,45,52,51,52,50,52,50,51,51,52,52,50,49,52,52,50,52,51,53,50,53,56,52,51,70,74,60,72,74,134

Sequence (340 aa):
RLIRSKGVGVYFITQNPADIPMTILGQLGNRVQHALRAYTPLDQKAVKVAAQTFRANPAFDTEEAITQLQTGEALISFLDEKGAPSVVTRATILPPQSYLGAIDASLRKTFIETSPFAGVYEQVIDRQSAYEYLAGMFTQGRVQPSVAQAAPMQAAPTQTAPVQAAPIQAFMVYDPATGQYVQKQLDAMSTLPQAAPVQQVAPVQQAAPVQQAAPVQTVQQNVLVLDPTTGQYVQKLMTMQLDPVTGQYKPVTSEAEQKAAAKQAQQAEKARKEAERAEKERVAEERRKHADELREERAERARRNDSVLGRMKNTAINTVTRQLTSTLTRGLLGSLTGKK

Mean predicted aligned error: 22.79 Å

Nearest PDB structures (foldseek):
  6rfq-assembly1_G  TM=1.176E-01  e=2.087E+00  Yarrowia lipolytica
  7zmg-assembly1_G  TM=9.804E-02  e=8.959E+00  Thermochaetoides thermophila DSM 1495

Radius of gyration: 39.15 Å; Cα contacts (8 Å, |Δi|>4): 242; chains: 1; bounding box: 73×70×140 Å